Protein AF-W4LNG6-F1 (afdb_monomer)

Solvent-accessible surface area (backbone atoms only — not comparable to full-atom values): 10480 Å² total; per-residue (Å²): 110,56,65,60,63,52,48,55,53,49,52,54,49,52,47,46,39,54,61,43,66,57,41,62,47,84,51,98,88,55,72,52,72,64,41,63,57,77,80,73,71,91,45,81,68,42,77,86,55,70,45,80,42,70,82,59,57,67,56,32,28,49,32,14,48,74,69,34,26,38,38,34,38,50,83,82,55,97,46,66,74,58,42,53,47,44,17,35,50,29,19,47,76,60,67,46,79,82,68,71,51,79,44,78,61,64,52,73,44,78,30,93,47,43,69,57,21,49,62,69,45,38,60,62,47,35,49,48,43,50,52,54,32,62,74,47,45,63,39,69,73,74,56,81,30,87,79,52,74,66,48,39,57,49,44,58,54,45,66,74,50,39,48,68,57,31,35,76,71,68,34,29,42,66,14,20,72,66,60,40,50,66,72,72,109

Mean predicted aligned error: 4.74 Å

Nearest PDB structures (foldseek):
  7bip-assembly1_B  TM=8.474E-01  e=2.807E-12  Streptomyces bottropensis
  2i7g-assembly1_A  TM=8.219E-01  e=2.397E-08  Agrobacterium fabrum str. C58
  1xkj-assembly1_A  TM=7.428E-01  e=7.520E-06  Vibrio harveyi
  7e36-assembly1_B  TM=5.793E-01  e=1.289E-04  Nocardia tenerifensis
  1brl-assembly2_C  TM=7.333E-01  e=2.209E-03  Vibrio harveyi

Secondary structure (DSSP, 8-state):
--HHHHHHHHHHHHHHHHH-SSEEEE-SS-EEEEE--SSPPSSSS-PPPEEEESS-HHHHHHHHHTT-EEEE-GGG-S-HHHHHHHHHHHHHHTT-STT--EEE--EEEE-SSHHHHHHHHHHHHHHHHHHHHHHHHHHHTT---TTSTTHHHHHHHHHT--HHHHHHTTSEEEE-HHHHHHHH-

Structure (mmCIF, N/CA/C/O backbone):
data_AF-W4LNG6-F1
#
_entry.id   AF-W4LNG6-F1
#
loop_
_atom_site.group_PDB
_atom_site.id
_atom_site.type_symbol
_atom_site.label_atom_id
_atom_site.label_alt_id
_atom_site.label_comp_id
_atom_site.label_asym_id
_atom_site.label_entity_id
_atom_site.label_seq_id
_atom_site.pdbx_PDB_ins_code
_atom_site.Cartn_x
_atom_site.Cartn_y
_atom_site.Cartn_z
_atom_site.occupancy
_atom_site.B_iso_or_equiv
_atom_site.auth_seq_id
_atom_site.auth_comp_id
_atom_site.auth_asym_id
_atom_site.auth_atom_id
_atom_site.pdbx_PDB_model_num
ATOM 1 N N . ASP A 1 1 ? 6.362 13.449 12.323 1.00 64.88 1 ASP A N 1
ATOM 2 C CA . ASP A 1 1 ? 6.592 12.753 13.608 1.00 64.88 1 ASP A CA 1
ATOM 3 C C . ASP A 1 1 ? 5.334 12.292 14.343 1.00 64.88 1 ASP A C 1
ATOM 5 O O . ASP A 1 1 ? 5.451 11.509 15.274 1.00 64.88 1 ASP A O 1
ATOM 9 N N . GLU A 1 2 ? 4.123 12.709 13.943 1.00 87.25 2 GLU A N 1
ATOM 10 C CA . GLU A 1 2 ? 2.872 12.128 14.478 1.00 87.25 2 GLU A CA 1
ATOM 11 C C . GLU A 1 2 ? 2.119 11.270 13.450 1.00 87.25 2 GLU A C 1
ATOM 13 O O . GLU A 1 2 ? 1.011 10.817 13.726 1.00 87.25 2 GLU A O 1
ATOM 18 N N . SER A 1 3 ? 2.678 11.072 12.252 1.00 84.44 3 SER A N 1
ATOM 19 C CA . SER A 1 3 ? 1.945 10.492 11.119 1.00 84.44 3 SER A CA 1
ATOM 20 C C . SER A 1 3 ? 1.541 9.052 11.418 1.00 84.44 3 SER A C 1
ATOM 22 O O . SER A 1 3 ? 0.365 8.697 11.319 1.00 84.44 3 SER A O 1
ATOM 24 N N . ARG A 1 4 ? 2.496 8.244 11.896 1.00 84.94 4 ARG A N 1
ATOM 25 C CA . ARG A 1 4 ? 2.235 6.852 12.270 1.00 84.94 4 ARG A CA 1
ATOM 26 C C . ARG A 1 4 ? 1.276 6.749 13.452 1.00 84.94 4 ARG A C 1
ATOM 28 O O . ARG A 1 4 ? 0.324 5.982 13.390 1.00 84.94 4 ARG A O 1
ATOM 35 N N . ALA A 1 5 ? 1.491 7.543 14.499 1.00 90.38 5 ALA A N 1
ATOM 36 C CA . ALA A 1 5 ? 0.648 7.507 15.693 1.00 90.38 5 ALA A CA 1
ATOM 37 C C . ALA A 1 5 ? -0.812 7.893 15.379 1.00 90.38 5 ALA A C 1
ATOM 39 O O . ALA A 1 5 ? -1.740 7.245 15.859 1.00 90.38 5 ALA A O 1
ATOM 40 N N . ARG A 1 6 ? -1.023 8.904 14.523 1.00 94.06 6 ARG A N 1
ATOM 41 C CA . ARG A 1 6 ? -2.356 9.288 14.031 1.00 94.06 6 ARG A CA 1
ATOM 42 C C . ARG A 1 6 ? -2.988 8.193 13.182 1.00 94.06 6 ARG A C 1
ATOM 44 O O . ARG A 1 6 ? -4.180 7.939 13.324 1.00 94.06 6 ARG A O 1
ATOM 51 N N . PHE A 1 7 ? -2.206 7.541 12.322 1.00 92.19 7 PHE A N 1
ATOM 52 C CA . PHE A 1 7 ? -2.685 6.420 11.518 1.00 92.19 7 PHE A CA 1
ATOM 53 C C . PHE A 1 7 ? -3.122 5.238 12.393 1.00 92.19 7 PHE A C 1
ATOM 55 O O . PHE A 1 7 ? -4.222 4.726 12.209 1.00 92.19 7 PHE A O 1
ATOM 62 N N . GLU A 1 8 ? -2.300 4.833 13.364 1.00 91.38 8 GLU A N 1
ATOM 63 C CA . GLU A 1 8 ? -2.604 3.724 14.278 1.00 91.38 8 GLU A CA 1
ATOM 64 C C . GLU A 1 8 ? -3.878 4.002 15.096 1.00 91.38 8 GLU A C 1
ATOM 66 O O . GLU A 1 8 ? -4.791 3.172 15.121 1.00 91.38 8 GLU A O 1
ATOM 71 N N . GLU A 1 9 ? -3.989 5.192 15.697 1.00 96.19 9 GLU A N 1
ATOM 72 C CA . GLU A 1 9 ? -5.191 5.603 16.432 1.00 96.19 9 GLU A CA 1
ATOM 73 C C . GLU A 1 9 ? -6.428 5.650 15.526 1.00 96.19 9 GLU A C 1
ATOM 75 O O . GLU A 1 9 ? -7.470 5.082 15.861 1.00 96.19 9 GLU A O 1
ATOM 80 N N . GLY A 1 10 ? -6.305 6.275 14.353 1.00 96.56 10 GLY A N 1
ATOM 81 C CA . GLY A 1 10 ? -7.394 6.389 13.391 1.00 96.56 10 GLY A CA 1
ATOM 82 C C . GLY A 1 10 ? -7.890 5.025 12.915 1.00 96.56 10 GLY A C 1
ATOM 83 O O . GLY A 1 10 ? -9.094 4.789 12.879 1.00 96.56 10 GLY A O 1
ATOM 84 N N . MET A 1 11 ? -6.988 4.087 12.618 1.00 96.12 11 MET A N 1
ATOM 85 C CA . MET A 1 11 ? -7.356 2.729 12.206 1.00 96.12 11 MET A CA 1
ATOM 86 C C . MET A 1 11 ? -8.095 1.968 13.311 1.00 96.12 11 MET A C 1
ATOM 88 O O . MET A 1 11 ? -9.094 1.299 13.030 1.00 96.12 11 MET A O 1
ATOM 92 N N . ALA A 1 12 ? -7.656 2.094 14.567 1.00 95.62 12 ALA A N 1
ATOM 93 C CA . ALA A 1 12 ? -8.350 1.499 15.706 1.00 95.62 12 ALA A CA 1
ATOM 94 C C . ALA A 1 12 ? -9.753 2.103 15.899 1.00 95.62 12 ALA A C 1
ATOM 96 O O . ALA A 1 12 ? -10.720 1.377 16.133 1.00 95.62 12 ALA A O 1
ATOM 97 N N . GLN A 1 13 ? -9.897 3.418 15.735 1.00 97.69 13 GLN A N 1
ATOM 98 C CA . GLN A 1 13 ? -11.187 4.101 15.842 1.00 97.69 13 GLN A CA 1
ATOM 99 C C . GLN A 1 13 ? -12.137 3.771 14.689 1.00 97.69 13 GLN A C 1
ATOM 101 O O . GLN A 1 13 ? -13.314 3.499 14.926 1.00 97.69 13 GLN A O 1
ATOM 106 N N . VAL A 1 14 ? -11.642 3.722 13.450 1.00 97.38 14 VAL A N 1
ATOM 107 C CA . VAL A 1 14 ? -12.433 3.286 12.289 1.00 97.38 14 VAL A CA 1
ATOM 108 C C . VAL A 1 14 ? -12.894 1.844 12.481 1.00 97.38 14 VAL A C 1
ATOM 110 O O . VAL A 1 14 ? -14.049 1.533 12.200 1.00 97.38 14 VAL A O 1
ATOM 113 N N . ARG A 1 15 ? -12.042 0.964 13.024 1.00 96.88 15 ARG A N 1
ATOM 114 C CA . ARG A 1 15 ? -12.451 -0.394 13.401 1.00 96.88 15 ARG A CA 1
ATOM 115 C C . ARG A 1 15 ? -13.620 -0.377 14.386 1.00 96.88 15 ARG A C 1
ATOM 117 O O . ARG A 1 15 ? -14.625 -1.024 14.111 1.00 96.88 15 ARG A O 1
ATOM 124 N N . LEU A 1 16 ? -13.505 0.368 15.489 1.00 97.38 16 LEU A N 1
ATOM 125 C CA . LEU A 1 16 ? -14.568 0.486 16.497 1.00 97.38 16 LEU A CA 1
ATOM 126 C C . LEU A 1 16 ? -15.883 0.966 15.875 1.00 97.38 16 LEU A C 1
ATOM 128 O O . LEU A 1 16 ? -16.926 0.357 16.091 1.00 97.38 16 LEU A O 1
ATOM 132 N N . LEU A 1 17 ? -15.824 2.018 15.057 1.00 97.75 17 LEU A N 1
ATOM 133 C CA . LEU A 1 17 ? -16.993 2.593 14.391 1.00 97.75 17 LEU A CA 1
ATOM 134 C C . LEU A 1 17 ? -17.655 1.626 13.400 1.00 97.75 17 LEU A C 1
ATOM 136 O O . LEU A 1 17 ? -18.875 1.665 13.239 1.00 97.75 17 LEU A O 1
ATOM 140 N N . LEU A 1 18 ? -16.880 0.770 12.728 1.00 97.69 18 LEU A N 1
ATOM 141 C CA . LEU A 1 18 ? -17.406 -0.205 11.768 1.00 97.69 18 LEU A CA 1
ATOM 142 C C . LEU A 1 18 ? -17.920 -1.489 12.428 1.00 97.69 18 LEU A C 1
ATOM 144 O O . LEU A 1 18 ? -18.860 -2.082 11.910 1.00 97.69 18 LEU A O 1
ATOM 148 N N . GLU A 1 19 ? -17.333 -1.910 13.549 1.00 97.25 19 GLU A N 1
ATOM 149 C CA . GLU A 1 19 ? -17.695 -3.154 14.246 1.00 97.25 19 GLU A CA 1
ATOM 150 C C . GLU A 1 19 ? -18.780 -2.941 15.321 1.00 97.25 19 GLU A C 1
ATOM 152 O O . GLU A 1 19 ? -19.497 -3.882 15.650 1.00 97.25 19 GLU A O 1
ATOM 157 N N . GLY A 1 20 ? -18.933 -1.720 15.849 1.00 96.62 20 GLY A N 1
ATOM 158 C CA . GLY A 1 20 ? -19.849 -1.408 16.950 1.00 96.62 20 GLY A CA 1
ATOM 159 C C . GLY A 1 20 ? -20.788 -0.230 16.692 1.00 96.62 20 GLY A C 1
ATOM 160 O O . GLY A 1 20 ? -20.649 0.516 15.721 1.00 96.62 20 GLY A O 1
ATOM 161 N N . GLU A 1 21 ? -21.749 -0.072 17.597 1.00 97.06 21 GLU A N 1
ATOM 162 C CA . GLU A 1 21 ? -22.673 1.061 17.690 1.00 97.06 21 GLU A CA 1
ATOM 163 C C . GLU A 1 21 ? -22.467 1.756 19.036 1.00 97.06 21 GLU A C 1
ATOM 165 O O . GLU A 1 21 ? -22.009 1.122 19.990 1.00 97.06 21 GLU A O 1
ATOM 170 N N . ASN A 1 22 ? -22.814 3.042 19.121 1.00 97.94 22 ASN A N 1
ATOM 171 C CA . ASN A 1 22 ? -22.719 3.839 20.348 1.00 97.94 22 ASN A CA 1
ATOM 172 C C . ASN A 1 22 ? -21.312 3.797 20.965 1.00 97.94 22 ASN A C 1
ATOM 174 O O . ASN A 1 22 ? -21.132 3.751 22.181 1.00 97.94 22 ASN A O 1
ATOM 178 N N . VAL A 1 23 ? -20.294 3.773 20.105 1.00 98.12 23 VAL A N 1
ATOM 179 C CA . VAL A 1 23 ? -18.906 3.622 20.524 1.00 98.12 23 VAL A CA 1
ATOM 180 C C . VAL A 1 23 ? -18.346 4.951 21.016 1.00 98.12 23 VAL A C 1
ATOM 182 O O . VAL A 1 23 ? -18.641 6.022 20.484 1.00 98.12 23 VAL A O 1
ATOM 185 N N . THR A 1 24 ? -17.485 4.857 22.021 1.00 98.38 24 THR A N 1
ATOM 186 C CA . THR A 1 24 ? -16.724 5.973 22.584 1.00 98.38 24 THR A CA 1
ATOM 187 C C . THR A 1 24 ? -15.244 5.665 22.421 1.00 98.38 24 THR A C 1
ATOM 189 O O . THR A 1 24 ? -14.808 4.540 22.667 1.00 98.38 24 THR A O 1
ATOM 192 N N . SER A 1 25 ? -14.458 6.658 22.017 1.00 98.12 25 SER A N 1
ATOM 193 C CA . SER A 1 25 ? -13.003 6.557 21.972 1.00 98.12 25 SER A CA 1
ATOM 194 C C . SER A 1 25 ? -12.385 7.852 22.468 1.00 98.12 25 SER A C 1
ATOM 196 O O . SER A 1 25 ? -12.784 8.932 22.042 1.00 98.12 25 SER A O 1
ATOM 198 N N . GLN A 1 26 ? -11.406 7.734 23.362 1.00 97.88 26 GLN A N 1
ATOM 199 C CA . GLN A 1 26 ? -10.599 8.843 23.864 1.00 97.88 26 GLN A CA 1
ATOM 200 C C . GLN A 1 26 ? -9.156 8.627 23.415 1.00 97.88 26 GLN A C 1
ATOM 202 O O . GLN A 1 26 ? -8.343 8.040 24.129 1.00 97.88 26 GLN A O 1
ATOM 207 N N . GLY A 1 27 ? -8.875 9.019 22.177 1.00 96.25 27 GLY A N 1
ATOM 208 C CA . GLY A 1 27 ? -7.540 8.980 21.602 1.00 96.25 27 GLY A CA 1
ATOM 209 C C . GLY A 1 27 ? -6.719 10.219 21.961 1.00 96.25 27 GLY A C 1
ATOM 210 O O . GLY A 1 27 ? -7.245 11.235 22.417 1.00 96.25 27 GLY A O 1
ATOM 211 N N . ARG A 1 28 ? -5.412 10.148 21.714 1.00 97.06 28 ARG A N 1
ATOM 212 C CA . ARG A 1 28 ? -4.488 11.280 21.827 1.00 97.06 28 ARG A CA 1
ATOM 213 C C . ARG A 1 28 ? -4.816 12.374 20.808 1.00 97.06 28 ARG A C 1
ATOM 215 O O . ARG A 1 28 ? -4.588 13.547 21.097 1.00 97.06 28 ARG A O 1
ATOM 222 N N . PHE A 1 29 ? -5.291 12.007 19.619 1.00 97.00 29 PHE A N 1
ATOM 223 C CA . PHE A 1 29 ? -5.528 12.937 18.513 1.00 97.00 29 PHE A CA 1
ATOM 224 C C . PHE A 1 29 ? -7.012 13.206 18.270 1.00 97.00 29 PHE A C 1
ATOM 226 O O . PHE A 1 29 ? -7.376 14.322 17.895 1.00 97.00 29 PHE A O 1
ATOM 233 N N . HIS A 1 30 ? -7.862 12.204 18.483 1.00 96.81 30 HIS A N 1
ATOM 234 C CA . HIS A 1 30 ? -9.293 12.261 18.224 1.00 96.81 30 HIS A CA 1
ATOM 235 C C . HIS A 1 30 ? -10.080 11.654 19.384 1.00 96.81 30 HIS A C 1
ATOM 237 O O . HIS A 1 30 ? -9.759 10.577 19.882 1.00 96.81 30 HIS A O 1
ATOM 243 N N . THR A 1 31 ? -11.147 12.336 19.795 1.00 98.25 31 THR A N 1
ATOM 244 C CA . THR A 1 31 ? -12.070 11.864 20.831 1.00 98.25 31 THR A CA 1
ATOM 245 C C . THR A 1 31 ? -13.505 12.010 20.346 1.00 98.25 31 THR A C 1
ATOM 247 O O . THR A 1 31 ? -13.867 13.036 19.771 1.00 98.25 31 THR A O 1
ATOM 250 N N . PHE A 1 32 ? -14.320 10.989 20.590 1.00 97.94 32 PHE A N 1
ATOM 251 C CA . PHE A 1 32 ? -15.762 11.012 20.371 1.00 97.94 32 PHE A CA 1
ATOM 252 C C . PHE A 1 32 ? -16.468 10.151 21.417 1.00 97.94 32 PHE A C 1
ATOM 254 O O . PHE A 1 32 ? -15.892 9.198 21.943 1.00 97.94 32 PHE A O 1
ATOM 261 N N . GLU A 1 33 ? -17.726 10.473 21.695 1.00 98.38 33 GLU A N 1
ATOM 262 C CA . GLU A 1 33 ? -18.528 9.806 22.715 1.00 98.38 33 GLU A CA 1
ATOM 263 C C . GLU A 1 33 ? -19.882 9.394 22.145 1.00 98.38 33 GLU A C 1
ATOM 265 O O . GLU A 1 33 ? -20.558 10.200 21.506 1.00 98.38 33 GLU A O 1
ATOM 270 N N . ASN A 1 34 ? -20.267 8.140 22.394 1.00 98.19 34 ASN A N 1
ATOM 271 C CA . ASN A 1 34 ? -21.576 7.590 22.057 1.00 98.19 34 ASN A CA 1
ATOM 272 C C . ASN A 1 34 ? -21.964 7.794 20.576 1.00 98.19 34 ASN A C 1
ATOM 274 O O . ASN A 1 34 ? -23.066 8.242 20.254 1.00 98.19 34 ASN A O 1
ATOM 278 N N . VAL A 1 35 ? -21.037 7.488 19.662 1.00 98.12 35 VAL A N 1
ATOM 279 C CA . VAL A 1 35 ? -21.214 7.682 18.215 1.00 98.12 35 VAL A CA 1
ATOM 280 C C . VAL A 1 35 ? -21.539 6.366 17.515 1.00 98.12 35 VAL A C 1
ATOM 282 O O . VAL A 1 35 ? -20.903 5.340 17.748 1.00 98.12 35 VAL A O 1
ATOM 285 N N . THR A 1 36 ? -22.480 6.418 16.572 1.00 97.88 36 THR A N 1
ATOM 286 C CA . THR A 1 36 ? -22.745 5.338 15.613 1.00 97.88 36 THR A CA 1
ATOM 287 C C . THR A 1 36 ? -22.469 5.832 14.196 1.00 97.88 36 THR A C 1
ATOM 289 O O . THR A 1 36 ? -23.075 6.802 13.745 1.00 97.88 36 THR A O 1
ATOM 292 N N . SER A 1 37 ? -21.561 5.165 13.475 1.00 95.88 37 SER A N 1
ATOM 293 C CA . SER A 1 37 ? -21.312 5.460 12.057 1.00 95.88 37 SER A CA 1
ATOM 294 C C . SER A 1 37 ? -22.417 4.856 11.188 1.00 95.88 37 SER A C 1
ATOM 296 O O . S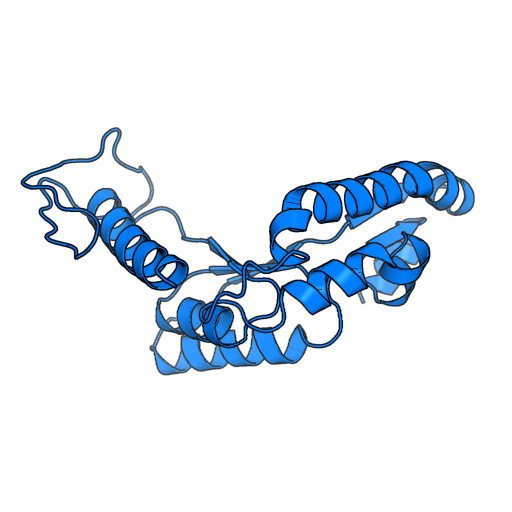ER A 1 37 ? -22.703 3.661 11.309 1.00 95.88 37 SER A O 1
ATOM 298 N N . LEU A 1 38 ? -23.037 5.677 10.332 1.00 96.25 38 LEU A N 1
ATOM 299 C CA . LEU A 1 38 ? -24.119 5.281 9.428 1.00 96.25 38 LEU A CA 1
ATOM 300 C C . LEU A 1 38 ? -23.798 5.645 7.965 1.00 96.25 38 LEU A C 1
ATOM 302 O O . LEU A 1 38 ? -23.186 6.689 7.727 1.00 96.25 38 LEU A O 1
ATOM 306 N N . PRO A 1 39 ? -24.254 4.836 6.986 1.00 95.31 39 PRO A N 1
ATOM 307 C CA . PRO A 1 39 ? -24.992 3.576 7.156 1.00 95.31 39 PRO A CA 1
ATOM 308 C C . PRO A 1 39 ? -24.115 2.443 7.715 1.00 95.31 39 PRO A C 1
ATOM 310 O O . PRO A 1 39 ? -22.891 2.478 7.601 1.00 95.31 39 PRO A O 1
ATOM 313 N N . ARG A 1 40 ? -24.741 1.426 8.325 1.00 96.19 40 ARG A N 1
ATOM 314 C CA . ARG A 1 40 ? -24.012 0.260 8.849 1.00 96.19 40 ARG A CA 1
ATOM 315 C C . ARG A 1 40 ? -23.453 -0.600 7.706 1.00 96.19 40 ARG A C 1
ATOM 317 O O . ARG A 1 40 ? -24.143 -0.775 6.697 1.00 96.19 40 ARG A O 1
ATOM 324 N N . PRO A 1 41 ? -22.237 -1.163 7.846 1.00 95.94 41 PRO A N 1
ATOM 325 C CA . PRO A 1 41 ? -21.709 -2.096 6.861 1.00 95.94 41 PRO A CA 1
ATOM 326 C C . PRO A 1 41 ? -22.550 -3.377 6.828 1.00 95.94 41 PRO A C 1
ATOM 328 O O . PRO A 1 41 ? -22.932 -3.913 7.864 1.00 95.94 41 PRO A O 1
ATOM 331 N N . THR A 1 42 ? -22.800 -3.905 5.629 1.00 96.44 42 THR A N 1
ATOM 332 C CA . THR A 1 42 ? -23.484 -5.198 5.455 1.00 96.44 42 THR A CA 1
ATOM 333 C C . THR A 1 42 ? -22.561 -6.393 5.704 1.00 96.44 42 THR A C 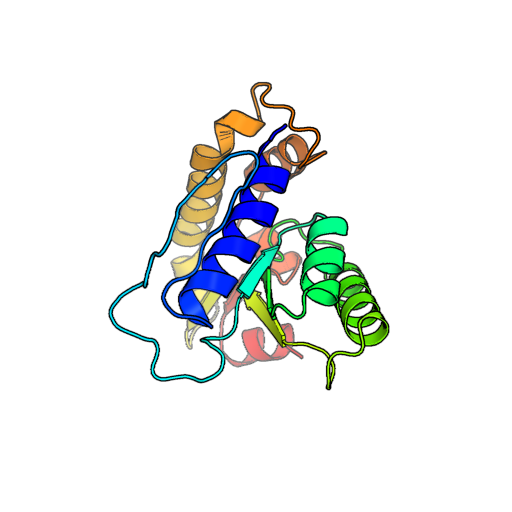1
ATOM 335 O O . THR A 1 42 ? -23.035 -7.498 5.954 1.00 96.44 42 THR A O 1
ATOM 338 N N . GLN A 1 43 ? -21.241 -6.191 5.632 1.00 96.62 43 GLN A N 1
ATOM 339 C CA . GLN A 1 43 ? -20.246 -7.227 5.884 1.00 96.62 43 GLN A CA 1
ATOM 340 C C . GLN A 1 43 ? -19.852 -7.258 7.366 1.00 96.62 43 GLN A C 1
ATOM 342 O O . GLN A 1 43 ? -19.423 -6.242 7.905 1.00 96.62 43 GLN A O 1
ATOM 347 N N . VAL A 1 44 ? -19.927 -8.441 7.983 1.00 94.06 44 VAL A N 1
ATOM 348 C CA . VAL A 1 44 ? -19.610 -8.684 9.401 1.00 94.06 44 VAL A CA 1
ATOM 349 C C . VAL A 1 44 ? -18.256 -9.408 9.528 1.00 94.06 44 VAL A C 1
ATOM 351 O O . VAL A 1 44 ? -17.988 -10.315 8.738 1.00 94.06 44 VAL A O 1
ATOM 354 N N . PRO A 1 45 ? -17.388 -9.044 10.495 1.00 93.88 45 PRO A N 1
ATOM 355 C CA . PRO A 1 45 ? -17.559 -7.942 11.452 1.00 93.88 45 PRO A CA 1
ATOM 356 C C . PRO A 1 45 ? -17.416 -6.554 10.811 1.00 93.88 45 PRO A C 1
ATOM 358 O O . PRO A 1 45 ? -17.945 -5.585 11.335 1.00 93.88 45 PRO A O 1
ATOM 361 N N . ARG A 1 46 ? -16.724 -6.467 9.671 1.00 95.88 46 ARG A N 1
ATOM 362 C CA . ARG A 1 46 ? -16.543 -5.255 8.860 1.00 95.88 46 ARG A CA 1
ATOM 363 C C . ARG A 1 46 ? -15.961 -5.622 7.486 1.00 95.88 46 ARG A C 1
ATOM 365 O O . ARG A 1 46 ? -15.497 -6.756 7.299 1.00 95.88 46 ARG A O 1
ATOM 372 N N . PRO A 1 47 ? -15.902 -4.681 6.527 1.0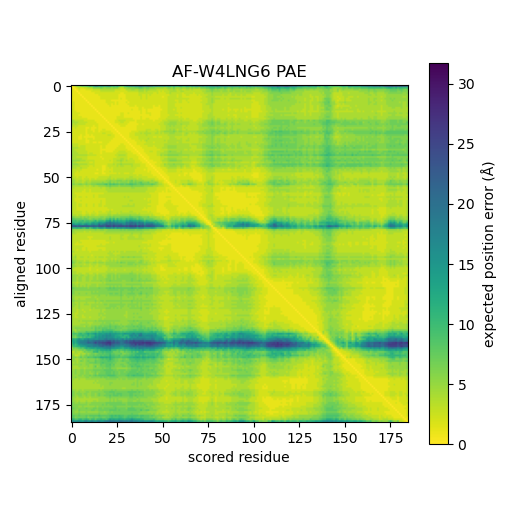0 96.06 47 PRO A N 1
ATOM 373 C CA . PRO A 1 47 ? -15.054 -4.818 5.347 1.00 96.06 47 PRO A CA 1
ATOM 374 C C . PRO A 1 47 ? -13.577 -5.076 5.716 1.00 96.06 47 PRO A C 1
ATOM 376 O O . PRO A 1 47 ? -13.103 -4.586 6.751 1.00 96.06 47 PRO A O 1
ATOM 379 N N . PRO A 1 48 ? -12.812 -5.824 4.895 1.00 94.75 48 PRO A N 1
ATOM 380 C CA . PRO A 1 48 ? -11.412 -6.103 5.185 1.00 94.75 48 PRO A CA 1
ATOM 381 C C . PRO A 1 48 ? -10.594 -4.823 5.033 1.00 94.75 48 PRO A C 1
ATOM 383 O O . PRO A 1 48 ? -10.758 -4.090 4.057 1.00 94.75 48 PRO A O 1
ATOM 386 N N . PHE A 1 49 ? -9.686 -4.575 5.969 1.00 96.88 49 PHE A N 1
ATOM 387 C CA . PHE A 1 49 ? -8.764 -3.451 5.851 1.00 96.88 49 PHE A CA 1
ATOM 388 C C . PHE A 1 49 ? -7.574 -3.812 4.981 1.00 96.88 49 PHE A C 1
ATOM 390 O O . PHE A 1 49 ? -7.047 -4.923 5.069 1.00 96.88 49 PHE A O 1
ATOM 397 N N . TRP A 1 50 ? -7.163 -2.839 4.174 1.00 96.25 50 TRP A N 1
ATOM 398 C CA . TRP A 1 50 ? -5.976 -2.880 3.338 1.00 96.25 50 TRP A CA 1
ATOM 399 C C . TRP A 1 50 ? -5.088 -1.703 3.707 1.00 96.25 50 TRP A C 1
ATOM 401 O O . TRP A 1 50 ? -5.540 -0.560 3.677 1.00 96.25 50 TRP A O 1
ATOM 411 N N . VAL A 1 51 ? -3.833 -1.985 4.038 1.00 94.50 51 VAL A N 1
ATOM 412 C CA . VAL A 1 51 ? -2.821 -0.960 4.292 1.00 94.50 51 VAL A CA 1
ATOM 413 C C . VAL A 1 51 ? -1.880 -0.912 3.098 1.00 94.50 51 VAL A C 1
ATOM 415 O O . VAL A 1 51 ? -1.347 -1.941 2.676 1.00 94.50 51 VAL A O 1
ATOM 418 N N . ALA A 1 52 ? -1.702 0.279 2.531 1.00 92.19 52 ALA A N 1
ATOM 419 C CA . ALA A 1 52 ? -0.698 0.505 1.505 1.00 92.19 52 ALA A CA 1
ATOM 420 C C . ALA A 1 52 ? 0.689 0.555 2.156 1.00 92.19 52 ALA A C 1
ATOM 422 O O . ALA A 1 52 ? 0.893 1.295 3.117 1.00 92.19 52 ALA A O 1
ATOM 423 N N . ALA A 1 53 ? 1.635 -0.221 1.634 1.00 89.25 53 ALA A N 1
ATOM 424 C CA . ALA A 1 53 ? 3.007 -0.242 2.122 1.00 89.25 53 ALA A CA 1
ATOM 425 C C . ALA A 1 53 ? 3.988 -0.246 0.946 1.00 89.25 53 ALA A C 1
ATOM 427 O O . ALA A 1 53 ? 3.857 -1.027 0.002 1.00 89.25 53 ALA A O 1
ATOM 428 N N . LEU A 1 54 ? 4.972 0.652 1.002 1.00 85.81 54 LEU A N 1
ATOM 429 C CA . LEU A 1 54 ? 5.959 0.822 -0.062 1.00 85.81 54 LEU A CA 1
ATOM 430 C C . LEU A 1 54 ? 7.234 0.024 0.242 1.00 85.81 54 LEU A C 1
ATOM 432 O O . LEU A 1 54 ? 7.515 -0.966 -0.428 1.00 85.81 54 LEU A O 1
ATOM 436 N N . ALA A 1 55 ? 7.982 0.436 1.270 1.00 85.50 55 ALA A N 1
ATOM 437 C CA . ALA A 1 55 ? 9.310 -0.116 1.556 1.00 85.50 55 ALA A CA 1
ATOM 438 C C . ALA A 1 55 ? 9.639 -0.307 3.050 1.00 85.50 55 ALA A C 1
ATOM 440 O O . ALA A 1 55 ? 10.605 -0.996 3.363 1.00 85.50 55 ALA A O 1
ATOM 441 N N . THR A 1 56 ? 8.861 0.278 3.966 1.00 88.00 56 THR A N 1
ATOM 442 C CA . THR A 1 56 ? 9.146 0.300 5.413 1.00 88.00 56 THR A CA 1
ATOM 443 C C . THR A 1 56 ? 8.786 -1.038 6.079 1.00 88.00 56 THR A C 1
ATOM 445 O O . THR A 1 56 ? 7.593 -1.354 6.146 1.00 88.00 56 THR A O 1
ATOM 448 N N . PRO A 1 57 ? 9.751 -1.828 6.590 1.00 91.88 57 PRO A N 1
ATOM 449 C CA . PRO A 1 57 ? 9.490 -3.139 7.199 1.00 91.88 57 PRO A CA 1
ATOM 450 C C . PRO A 1 57 ? 8.457 -3.112 8.329 1.00 91.88 57 PRO A C 1
ATOM 452 O O . PRO A 1 57 ? 7.581 -3.973 8.387 1.00 91.88 57 PRO A O 1
ATOM 455 N N . GLU A 1 58 ? 8.499 -2.084 9.171 1.00 90.94 58 GLU A N 1
ATOM 456 C CA . GLU A 1 58 ? 7.598 -1.888 10.307 1.00 90.94 58 GLU A CA 1
ATOM 457 C C . GLU A 1 58 ? 6.137 -1.750 9.854 1.00 90.94 58 GLU A C 1
ATOM 459 O O . GLU A 1 58 ? 5.228 -2.187 10.557 1.00 90.94 58 GLU A O 1
ATOM 464 N N . SER A 1 59 ? 5.892 -1.196 8.657 1.00 91.12 59 SER A N 1
ATOM 465 C CA . SER A 1 59 ? 4.540 -1.114 8.083 1.00 91.12 59 SER A CA 1
ATOM 466 C C . SER A 1 59 ? 3.991 -2.500 7.728 1.00 91.12 59 SER A C 1
ATOM 468 O O . SER A 1 59 ? 2.820 -2.784 7.978 1.00 91.12 59 SER A O 1
ATOM 470 N N . PHE A 1 60 ? 4.836 -3.382 7.181 1.00 95.25 60 PHE A N 1
ATOM 471 C CA . PHE A 1 60 ? 4.467 -4.764 6.857 1.00 95.25 60 PHE A CA 1
ATOM 472 C C . PHE A 1 60 ? 4.278 -5.602 8.122 1.00 95.25 60 PHE A C 1
ATOM 474 O O . PHE A 1 60 ? 3.286 -6.319 8.237 1.00 95.25 60 PHE A O 1
ATOM 481 N N . GLU A 1 61 ? 5.198 -5.487 9.080 1.00 96.44 61 GLU A N 1
ATOM 482 C CA . GLU A 1 61 ? 5.114 -6.179 10.365 1.00 96.44 61 GLU A CA 1
ATOM 483 C C . GLU A 1 61 ? 3.825 -5.800 11.111 1.00 96.44 61 GLU A C 1
ATOM 485 O O . GLU A 1 61 ? 3.051 -6.673 11.506 1.00 96.44 61 GLU A O 1
ATOM 490 N N . ARG A 1 62 ? 3.535 -4.497 11.237 1.00 94.06 62 ARG A N 1
ATOM 491 C CA . ARG A 1 62 ? 2.319 -4.002 11.896 1.00 94.06 62 ARG A CA 1
ATOM 492 C C . ARG A 1 62 ? 1.056 -4.491 11.199 1.00 94.06 62 ARG A C 1
ATOM 494 O O . ARG A 1 62 ? 0.162 -4.994 11.871 1.00 94.06 62 ARG A O 1
ATOM 501 N N . ALA A 1 63 ? 0.984 -4.386 9.871 1.00 96.25 63 ALA A N 1
ATOM 502 C CA . ALA A 1 63 ? -0.178 -4.865 9.126 1.00 96.25 63 ALA A CA 1
ATOM 503 C C . ALA A 1 63 ? -0.422 -6.368 9.348 1.00 96.25 63 ALA A C 1
ATOM 505 O O . ALA A 1 63 ? -1.572 -6.789 9.465 1.00 96.25 63 ALA A O 1
ATOM 506 N N . GLY A 1 64 ? 0.649 -7.163 9.445 1.00 97.56 64 GLY A N 1
ATOM 507 C CA . GLY A 1 64 ? 0.573 -8.582 9.792 1.00 97.56 64 GLY A CA 1
ATOM 508 C C . GLY A 1 64 ? 0.021 -8.787 11.198 1.00 97.56 64 GLY A C 1
ATOM 509 O O . GLY A 1 64 ? -0.982 -9.478 11.370 1.00 97.56 64 GLY A O 1
ATOM 510 N N . ARG A 1 65 ? 0.625 -8.120 12.186 1.00 97.50 65 ARG A N 1
ATOM 511 C CA . ARG A 1 65 ? 0.233 -8.187 13.600 1.00 97.50 65 ARG A CA 1
ATOM 512 C C . ARG A 1 65 ? -1.233 -7.805 13.825 1.00 97.50 65 ARG A C 1
ATOM 514 O O . ARG A 1 65 ? -1.938 -8.482 14.570 1.00 97.50 65 ARG A O 1
ATOM 521 N N . ASP A 1 66 ? -1.712 -6.768 13.144 1.00 95.75 66 ASP A N 1
ATOM 522 C CA . ASP A 1 66 ? -3.071 -6.237 13.308 1.00 95.75 66 ASP A CA 1
ATOM 523 C C . ASP A 1 66 ? -4.132 -7.011 12.496 1.00 95.75 66 ASP A C 1
ATOM 525 O O . ASP A 1 66 ? -5.334 -6.759 12.627 1.00 95.75 66 ASP A O 1
ATOM 529 N N . GLY A 1 67 ? -3.712 -7.969 11.662 1.00 96.25 67 GLY A N 1
ATOM 530 C CA . GLY A 1 67 ? -4.613 -8.782 10.843 1.00 96.25 67 GLY A CA 1
ATOM 531 C C . GLY A 1 67 ? -5.176 -8.032 9.633 1.00 96.25 67 GLY A C 1
ATOM 532 O O . GLY A 1 67 ? -6.291 -8.309 9.179 1.00 96.25 67 GLY A O 1
ATOM 533 N N . TYR A 1 68 ? -4.435 -7.058 9.102 1.00 97.25 68 TYR A N 1
ATOM 534 C CA . TYR A 1 68 ? -4.814 -6.298 7.912 1.00 97.25 68 TYR A CA 1
ATOM 535 C C . TYR A 1 68 ? -4.206 -6.910 6.649 1.00 97.25 68 TYR A C 1
ATOM 537 O O . TYR A 1 68 ? -3.139 -7.521 6.666 1.00 97.25 68 TYR A O 1
ATOM 545 N N . ALA A 1 69 ? -4.898 -6.769 5.521 1.00 97.44 69 ALA A N 1
ATOM 546 C CA . ALA A 1 69 ? -4.320 -7.086 4.225 1.00 97.44 69 ALA A CA 1
ATOM 547 C C . ALA A 1 69 ? -3.320 -5.992 3.819 1.00 97.44 69 ALA A C 1
ATOM 549 O O . ALA A 1 69 ? -3.443 -4.841 4.242 1.00 97.44 69 ALA A O 1
ATOM 550 N N . VAL A 1 70 ? -2.348 -6.333 2.975 1.00 97.00 70 VAL A N 1
ATOM 551 C CA . VAL A 1 70 ? -1.346 -5.378 2.484 1.00 97.00 70 VAL A CA 1
ATOM 552 C C . VAL A 1 70 ? -1.501 -5.167 0.986 1.00 97.00 70 VAL A C 1
ATOM 554 O O . VAL A 1 70 ? -1.584 -6.127 0.219 1.00 97.00 70 VAL A O 1
ATOM 557 N N . MET A 1 71 ? -1.507 -3.902 0.571 1.00 95.50 71 MET A N 1
ATOM 558 C CA . MET A 1 71 ? -1.291 -3.494 -0.813 1.00 95.50 71 MET A CA 1
ATOM 559 C C . MET A 1 71 ? 0.148 -3.004 -0.947 1.00 95.50 71 MET A C 1
ATOM 561 O O . MET A 1 71 ? 0.498 -1.934 -0.454 1.00 95.50 71 MET A O 1
ATOM 565 N N . ALA A 1 72 ? 0.985 -3.801 -1.597 1.00 92.56 72 ALA A N 1
ATOM 566 C CA . ALA A 1 72 ? 2.395 -3.520 -1.753 1.00 92.56 72 ALA A CA 1
ATOM 567 C C . ALA A 1 72 ? 2.720 -2.983 -3.151 1.00 92.56 72 ALA A C 1
ATOM 569 O O . ALA A 1 72 ? 2.190 -3.450 -4.163 1.00 92.56 72 ALA A O 1
ATOM 570 N N . ILE A 1 73 ? 3.607 -1.991 -3.198 1.00 88.50 73 ILE A N 1
ATOM 571 C CA . ILE A 1 73 ? 3.940 -1.247 -4.416 1.00 88.50 73 ILE A CA 1
ATOM 572 C C . ILE A 1 73 ? 5.440 -1.443 -4.696 1.00 88.50 73 ILE A C 1
ATOM 574 O O . ILE A 1 73 ? 6.271 -0.881 -3.991 1.00 88.50 73 ILE A O 1
ATOM 578 N N . PRO A 1 74 ? 5.845 -2.232 -5.704 1.00 85.69 74 PRO A N 1
ATOM 579 C CA . PRO A 1 74 ? 7.246 -2.578 -5.940 1.00 85.69 74 PRO A CA 1
ATOM 580 C C . PRO A 1 74 ? 8.035 -1.497 -6.703 1.00 85.69 74 PRO A C 1
ATOM 582 O O . PRO A 1 74 ? 9.108 -1.792 -7.220 1.00 85.69 74 PRO A O 1
ATOM 585 N N . LEU A 1 75 ? 7.541 -0.253 -6.760 1.00 80.75 75 LEU A N 1
ATOM 586 C CA . LEU A 1 75 ? 8.149 0.852 -7.522 1.00 80.75 75 LEU A CA 1
ATOM 587 C C . LEU A 1 75 ? 9.585 1.176 -7.085 1.00 80.75 75 LEU A C 1
ATOM 589 O O . LEU A 1 75 ? 10.443 1.446 -7.922 1.00 80.75 75 LEU A O 1
ATOM 593 N N . ALA A 1 76 ? 9.856 1.107 -5.779 1.00 71.50 76 ALA A N 1
ATOM 594 C CA . ALA A 1 76 ? 11.189 1.333 -5.216 1.00 71.50 76 ALA A CA 1
ATOM 595 C C . ALA A 1 76 ? 12.149 0.139 -5.425 1.00 71.50 76 ALA A C 1
ATOM 597 O O . ALA A 1 76 ? 13.343 0.240 -5.148 1.00 71.50 76 ALA A O 1
ATOM 598 N N . GLY A 1 77 ? 11.640 -0.990 -5.931 1.00 70.50 77 GLY A N 1
ATOM 599 C CA . GLY A 1 77 ? 12.398 -2.210 -6.188 1.00 70.50 77 GLY A CA 1
ATOM 600 C C . GLY A 1 77 ? 12.899 -2.953 -4.939 1.00 70.50 77 GLY A C 1
ATOM 601 O O . GLY A 1 77 ? 12.757 -2.539 -3.792 1.00 70.50 77 GLY A O 1
ATOM 602 N N . GLY A 1 78 ? 13.501 -4.117 -5.186 1.00 66.44 78 GLY A N 1
ATOM 603 C CA . GLY A 1 78 ? 14.602 -4.636 -4.370 1.00 66.44 78 GLY A CA 1
ATOM 604 C C . GLY A 1 78 ? 14.322 -5.417 -3.084 1.00 66.44 78 GLY A C 1
ATOM 605 O O . GLY A 1 78 ? 15.253 -6.067 -2.629 1.00 66.44 78 GLY A O 1
ATOM 606 N N . ARG A 1 79 ? 13.125 -5.425 -2.474 1.00 82.12 79 ARG A N 1
ATOM 607 C CA . ARG A 1 79 ? 12.936 -6.121 -1.166 1.00 82.12 79 ARG A CA 1
ATOM 608 C C . ARG A 1 79 ? 11.583 -6.786 -0.934 1.00 82.12 79 ARG A C 1
ATOM 610 O O . ARG A 1 79 ? 11.315 -7.300 0.148 1.00 82.12 79 ARG A O 1
ATOM 617 N N . MET A 1 80 ? 10.719 -6.838 -1.944 1.00 89.50 80 MET A N 1
ATOM 618 C CA . MET A 1 80 ? 9.323 -7.226 -1.725 1.00 89.50 80 MET A CA 1
ATOM 619 C C . MET A 1 80 ? 9.145 -8.638 -1.146 1.00 89.50 80 MET A C 1
ATOM 621 O O . MET A 1 80 ? 8.293 -8.862 -0.291 1.00 89.50 80 MET A O 1
ATOM 625 N N . ARG A 1 81 ? 9.990 -9.594 -1.552 1.00 91.88 81 ARG A N 1
ATOM 626 C CA . ARG A 1 81 ? 9.986 -10.952 -0.986 1.00 91.88 81 ARG A CA 1
ATOM 627 C C . ARG A 1 81 ? 10.231 -10.948 0.525 1.00 91.88 81 ARG A C 1
ATOM 629 O O . ARG A 1 81 ? 9.563 -11.679 1.249 1.00 91.88 81 ARG A O 1
ATOM 636 N N . GLU A 1 82 ? 11.187 -10.145 0.978 1.00 94.06 82 GLU A N 1
ATOM 637 C CA . GLU A 1 82 ? 11.538 -10.005 2.391 1.00 94.06 82 GLU A CA 1
ATOM 638 C C . GLU A 1 82 ? 10.416 -9.304 3.165 1.00 94.06 82 GLU A C 1
ATOM 640 O O . GLU A 1 82 ? 9.993 -9.798 4.204 1.00 94.06 82 GLU A O 1
ATOM 645 N N . LEU A 1 83 ? 9.867 -8.216 2.623 1.00 94.94 83 LEU A N 1
ATOM 646 C CA . LEU A 1 83 ? 8.770 -7.468 3.244 1.00 94.94 83 LEU A CA 1
ATOM 647 C C . LEU A 1 83 ? 7.498 -8.323 3.387 1.00 94.94 83 LEU A C 1
ATOM 649 O O . LEU A 1 83 ? 6.864 -8.343 4.441 1.00 94.94 83 LEU A O 1
ATOM 653 N N . ILE A 1 84 ? 7.164 -9.118 2.364 1.00 96.06 84 ILE A N 1
ATOM 654 C CA . ILE A 1 84 ? 6.057 -10.085 2.424 1.00 96.06 84 ILE A CA 1
ATOM 655 C C . ILE A 1 84 ? 6.335 -11.189 3.451 1.00 96.06 84 ILE A C 1
ATOM 657 O O . ILE A 1 84 ? 5.399 -11.676 4.088 1.00 96.06 84 ILE A O 1
ATOM 661 N N . ARG A 1 85 ? 7.594 -11.616 3.613 1.00 97.56 85 ARG A N 1
ATOM 662 C CA . ARG A 1 85 ? 7.973 -12.582 4.653 1.00 97.56 85 ARG A CA 1
ATOM 663 C C . ARG A 1 85 ? 7.713 -11.995 6.043 1.00 97.56 85 ARG A C 1
ATOM 665 O O . ARG A 1 85 ? 7.002 -12.636 6.805 1.00 97.56 85 ARG A O 1
ATOM 672 N N . ILE A 1 86 ? 8.183 -10.776 6.310 1.00 97.75 86 ILE A N 1
ATOM 673 C CA . ILE A 1 86 ? 7.960 -10.057 7.578 1.00 97.75 86 ILE A CA 1
ATOM 674 C C . ILE A 1 86 ? 6.461 -9.943 7.887 1.00 97.75 86 ILE A C 1
ATOM 676 O O . ILE A 1 86 ? 6.022 -10.303 8.974 1.00 97.75 86 ILE A O 1
ATOM 680 N N . TYR A 1 87 ? 5.654 -9.526 6.905 1.00 98.31 87 TYR A N 1
ATOM 681 C CA . TYR A 1 87 ? 4.195 -9.474 7.041 1.00 98.31 87 TYR A CA 1
ATOM 682 C C . TYR A 1 87 ? 3.592 -10.827 7.447 1.00 98.31 87 TYR A C 1
ATOM 684 O O . TYR A 1 87 ? 2.763 -10.903 8.352 1.00 98.31 87 TYR A O 1
ATOM 692 N N . ARG A 1 88 ? 4.000 -11.908 6.773 1.00 98.38 88 ARG A N 1
ATOM 693 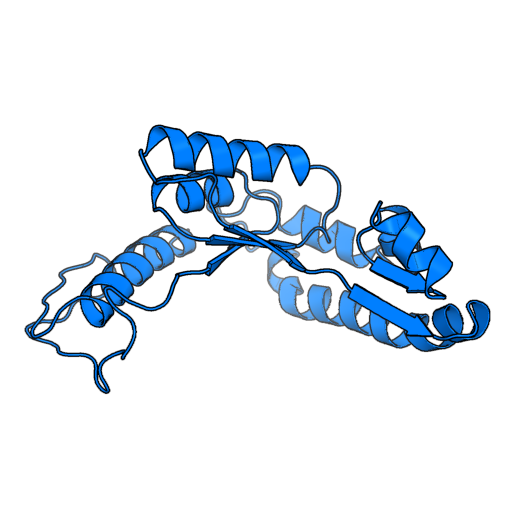C CA . ARG A 1 88 ? 3.457 -13.254 7.007 1.00 98.38 88 ARG A CA 1
ATOM 694 C C . ARG A 1 88 ? 3.898 -13.855 8.337 1.00 98.38 88 ARG A C 1
ATOM 696 O O . ARG A 1 88 ? 3.122 -14.604 8.921 1.00 98.38 88 ARG A O 1
ATOM 703 N N . GLU A 1 89 ? 5.111 -13.557 8.788 1.00 98.56 89 GLU A N 1
ATOM 704 C CA . GLU A 1 89 ? 5.606 -13.957 10.108 1.00 98.56 89 GLU A CA 1
ATOM 705 C C . GLU A 1 89 ? 4.801 -13.262 11.204 1.00 98.56 89 GLU A C 1
ATOM 707 O O . GLU A 1 89 ? 4.169 -13.946 12.003 1.00 98.56 89 GLU A O 1
ATOM 712 N N . ALA A 1 90 ? 4.681 -11.932 11.148 1.00 98.50 90 ALA A N 1
ATOM 713 C CA . ALA A 1 90 ? 3.886 -11.171 12.112 1.00 98.50 90 ALA A CA 1
ATOM 714 C C . ALA A 1 90 ? 2.398 -11.578 12.116 1.00 98.50 90 ALA A C 1
ATOM 716 O O . ALA A 1 90 ? 1.768 -11.634 13.171 1.00 98.50 90 ALA A O 1
ATOM 717 N N . TRP A 1 91 ? 1.836 -11.909 10.945 1.00 98.56 91 TRP A N 1
ATOM 718 C CA . TRP A 1 91 ? 0.481 -12.460 10.816 1.00 98.56 91 TRP A CA 1
ATOM 719 C C . TRP A 1 91 ? 0.318 -13.785 11.571 1.00 98.56 91 TRP A C 1
ATOM 721 O O . TRP A 1 91 ? -0.664 -13.975 12.289 1.00 98.56 91 TRP A O 1
ATOM 731 N N . ALA A 1 92 ? 1.273 -14.703 11.401 1.00 98.50 92 ALA A N 1
ATOM 732 C CA . ALA A 1 92 ? 1.243 -16.013 12.040 1.00 98.50 92 ALA A CA 1
ATOM 733 C C . ALA A 1 92 ? 1.484 -15.920 13.555 1.00 98.50 92 ALA A C 1
ATOM 735 O O . ALA A 1 92 ? 0.770 -16.561 14.322 1.00 98.50 92 ALA A O 1
ATOM 736 N N . GLU A 1 93 ? 2.442 -15.099 13.989 1.00 98.50 93 GLU A N 1
ATOM 737 C CA . GLU A 1 93 ? 2.755 -14.868 15.405 1.00 98.50 93 GLU A CA 1
ATOM 738 C C . GLU A 1 93 ? 1.578 -14.260 16.175 1.00 98.50 93 GLU A C 1
ATOM 740 O O . GLU A 1 93 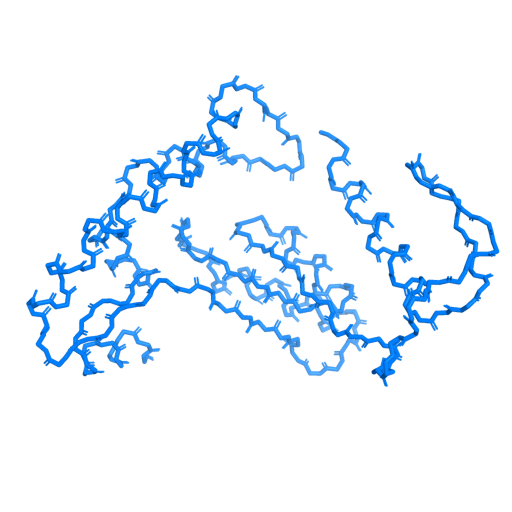? 1.342 -14.617 17.328 1.00 98.50 93 GLU A O 1
ATOM 745 N N . ALA A 1 94 ? 0.791 -13.396 15.529 1.00 98.25 94 ALA A N 1
ATOM 746 C CA . ALA A 1 94 ? -0.431 -12.835 16.102 1.00 98.25 94 ALA A CA 1
ATOM 747 C C . ALA A 1 94 ? -1.623 -13.818 16.116 1.00 98.25 94 ALA A C 1
ATOM 749 O O . ALA A 1 94 ? -2.691 -13.480 16.626 1.00 98.25 94 ALA A O 1
ATOM 750 N N . GLY A 1 95 ? -1.459 -15.033 15.578 1.00 98.19 95 GLY A N 1
A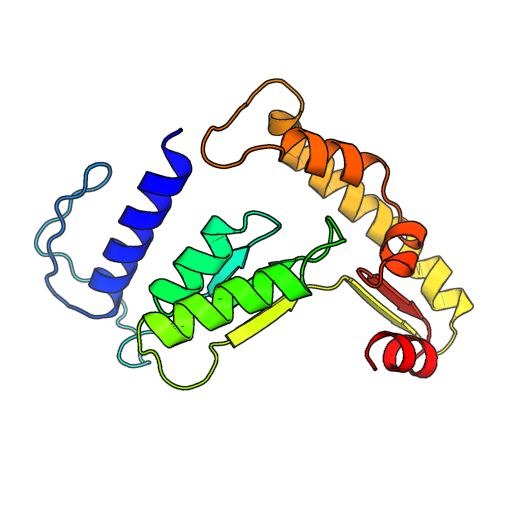TOM 751 C CA . GLY A 1 95 ? -2.474 -16.087 15.607 1.00 98.19 95 GLY A CA 1
ATOM 752 C C . GLY A 1 95 ? -3.596 -15.926 14.577 1.00 98.19 95 GLY A C 1
ATOM 753 O O . GLY A 1 95 ? -4.641 -16.567 14.707 1.00 98.19 95 GLY A O 1
ATOM 754 N N . HIS A 1 96 ? -3.410 -15.091 13.550 1.00 97.50 96 HIS A N 1
ATOM 755 C CA . HIS A 1 96 ? -4.418 -14.913 12.503 1.00 97.50 96 HIS A CA 1
ATOM 756 C C . HIS A 1 96 ? -4.482 -16.141 11.578 1.00 97.50 96 HIS A C 1
ATOM 758 O O . HIS A 1 96 ? -3.450 -16.716 11.224 1.00 97.50 96 HIS A O 1
ATOM 764 N N . PRO A 1 97 ? -5.674 -16.547 11.105 1.00 96.50 97 PRO A N 1
ATOM 765 C CA . PRO A 1 97 ? -5.810 -17.718 10.245 1.00 96.50 97 PRO A CA 1
ATOM 766 C C . PRO A 1 97 ? -5.153 -17.509 8.871 1.00 96.50 97 PRO A C 1
ATOM 768 O O . PRO A 1 97 ? -5.161 -16.415 8.303 1.00 96.50 97 PRO A O 1
ATOM 771 N N . GLY A 1 98 ? -4.626 -18.58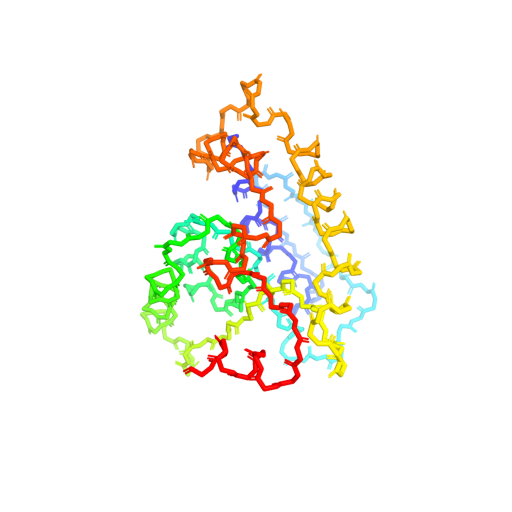5 8.285 1.00 97.00 98 GLY A N 1
ATOM 772 C CA . GLY A 1 98 ? -4.035 -18.553 6.946 1.00 97.00 98 GLY A CA 1
ATOM 773 C C . GLY A 1 98 ? -2.697 -17.808 6.893 1.00 97.00 98 GLY A C 1
ATOM 774 O O . GLY A 1 98 ? -1.843 -17.989 7.752 1.00 97.00 98 GLY A O 1
ATOM 775 N N . ARG A 1 99 ? -2.474 -17.028 5.827 1.00 97.19 99 ARG A N 1
ATOM 776 C CA . ARG A 1 99 ? -1.180 -16.367 5.539 1.00 97.19 99 ARG A CA 1
ATOM 777 C C . ARG A 1 99 ? -1.314 -14.873 5.228 1.00 97.19 99 ARG A C 1
ATOM 779 O O . ARG A 1 99 ? -0.440 -14.306 4.570 1.00 97.19 99 ARG A O 1
ATOM 786 N N . GLY A 1 100 ? -2.441 -14.276 5.604 1.00 96.62 100 GLY A N 1
ATOM 787 C CA . GLY A 1 100 ? -2.796 -12.921 5.202 1.00 96.62 100 GLY A CA 1
ATOM 788 C C . GLY A 1 100 ? -3.036 -12.768 3.699 1.00 96.62 100 GLY A C 1
ATOM 789 O O . GLY A 1 100 ? -2.863 -13.699 2.904 1.00 96.62 100 GLY A O 1
ATOM 790 N N . ARG A 1 101 ? -3.464 -11.571 3.296 1.00 97.75 101 ARG A N 1
ATOM 791 C CA . ARG A 1 101 ? -3.708 -11.219 1.890 1.00 97.75 101 ARG A CA 1
ATOM 792 C C . ARG A 1 101 ? -2.715 -10.156 1.461 1.00 97.75 101 ARG A C 1
ATOM 794 O O . ARG A 1 101 ? -2.588 -9.124 2.110 1.00 97.75 101 ARG A O 1
ATOM 801 N N . VAL A 1 102 ? -2.055 -10.413 0.338 1.00 96.50 102 VAL A N 1
ATOM 802 C CA . VAL A 1 102 ? -1.126 -9.476 -0.291 1.00 96.50 102 VAL A CA 1
ATOM 803 C C . VAL A 1 102 ? -1.634 -9.178 -1.692 1.00 96.50 102 VAL A C 1
ATOM 805 O O . VAL A 1 102 ? -1.870 -10.096 -2.476 1.00 96.50 102 VAL A O 1
ATOM 808 N N . MET A 1 103 ? -1.807 -7.897 -1.989 1.00 95.56 103 MET A N 1
ATOM 809 C CA . MET A 1 103 ? -2.011 -7.373 -3.332 1.00 95.56 103 MET A CA 1
ATOM 810 C C . MET A 1 103 ? -0.726 -6.680 -3.762 1.00 95.56 103 MET A C 1
ATOM 812 O O . MET A 1 103 ? -0.135 -5.945 -2.979 1.00 95.56 103 MET A O 1
ATOM 816 N N . MET A 1 104 ? -0.316 -6.904 -5.003 1.00 92.00 104 MET A N 1
ATOM 817 C CA . MET A 1 104 ? 0.808 -6.212 -5.619 1.00 92.00 104 MET A CA 1
ATOM 818 C C . MET A 1 104 ? 0.274 -5.266 -6.692 1.00 92.00 104 MET A C 1
ATOM 820 O O . MET A 1 104 ? -0.461 -5.707 -7.576 1.00 92.00 104 MET A O 1
ATOM 824 N N . ALA A 1 105 ? 0.622 -3.984 -6.612 1.00 90.94 105 ALA A N 1
ATOM 825 C CA . ALA A 1 105 ? 0.218 -2.991 -7.602 1.00 90.94 105 ALA A CA 1
ATOM 826 C C . ALA A 1 105 ? 1.332 -2.796 -8.640 1.00 90.94 105 ALA A C 1
ATOM 828 O O . ALA A 1 105 ? 2.389 -2.259 -8.316 1.00 90.94 105 ALA A O 1
ATOM 829 N N . PHE A 1 106 ? 1.091 -3.222 -9.880 1.00 90.31 106 PHE A N 1
ATOM 830 C CA . PHE A 1 106 ? 2.020 -3.067 -11.002 1.00 90.31 106 PHE A CA 1
ATOM 831 C C . PHE A 1 106 ? 1.437 -2.142 -12.066 1.00 90.31 106 PHE A C 1
ATOM 833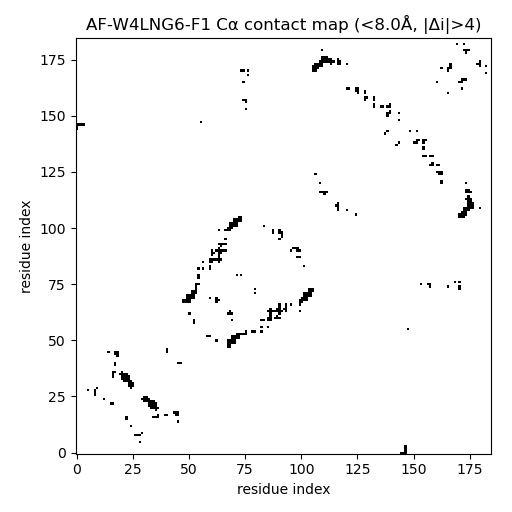 O O . PHE A 1 106 ? 0.224 -2.110 -12.279 1.00 90.31 106 PHE A O 1
ATOM 840 N N . HIS A 1 107 ? 2.312 -1.440 -12.785 1.00 92.94 107 HIS A N 1
ATOM 841 C CA . HIS A 1 107 ? 1.924 -0.827 -14.052 1.00 92.94 107 HIS A CA 1
ATOM 842 C C . HIS A 1 107 ? 1.818 -1.921 -15.105 1.00 92.94 107 HIS A C 1
ATOM 844 O O . HIS A 1 107 ? 2.738 -2.725 -15.229 1.00 92.94 107 HIS A O 1
ATOM 850 N N . MET A 1 108 ? 0.732 -1.953 -15.873 1.00 94.50 108 MET A N 1
ATOM 851 C CA . MET A 1 108 ? 0.566 -2.941 -16.933 1.00 94.50 108 MET A CA 1
ATOM 852 C C . MET A 1 108 ? -0.056 -2.317 -18.179 1.00 94.50 108 MET A C 1
ATOM 854 O O . MET A 1 108 ? -1.064 -1.620 -18.086 1.00 94.50 108 MET A O 1
ATOM 858 N N . PHE A 1 109 ? 0.516 -2.616 -19.344 1.00 97.50 109 PHE A N 1
ATOM 859 C CA . PHE A 1 109 ? -0.084 -2.317 -20.640 1.00 97.50 109 PHE A CA 1
ATOM 860 C C . PHE A 1 109 ? 0.152 -3.479 -21.605 1.00 97.50 109 PHE A C 1
ATOM 862 O O . PHE A 1 109 ? 1.291 -3.829 -21.906 1.00 97.50 109 PHE A O 1
ATOM 869 N N . CYS A 1 110 ? -0.936 -4.086 -22.078 1.00 97.62 110 CYS A N 1
ATOM 870 C CA . CYS A 1 110 ? -0.900 -5.245 -22.962 1.00 97.62 110 CYS A CA 1
ATOM 871 C C . CYS A 1 110 ? -1.448 -4.871 -24.338 1.00 97.62 110 CYS A C 1
ATOM 873 O O . CYS A 1 110 ? -2.536 -4.302 -24.436 1.00 97.62 110 CYS A O 1
ATOM 875 N N . HIS A 1 111 ? -0.715 -5.220 -25.392 1.00 98.38 111 HIS A N 1
ATOM 876 C CA . HIS A 1 111 ? -1.141 -5.025 -26.774 1.00 98.38 111 HIS A CA 1
ATOM 877 C C . HIS A 1 111 ? -0.678 -6.203 -27.639 1.00 98.38 111 HIS A C 1
ATOM 879 O O . HIS A 1 111 ? 0.368 -6.781 -27.378 1.00 98.38 111 HIS A O 1
ATOM 885 N N . SER A 1 112 ? -1.429 -6.583 -28.678 1.00 97.69 112 SER A N 1
ATOM 886 C CA . SER A 1 112 ? -1.083 -7.749 -29.513 1.00 97.69 112 SER A CA 1
ATOM 887 C C . SER A 1 112 ? 0.244 -7.596 -30.268 1.00 97.69 112 SER A C 1
ATOM 889 O O . SER A 1 112 ? 0.890 -8.589 -30.585 1.00 97.69 112 SER A O 1
ATOM 891 N N . ASP A 1 113 ? 0.642 -6.356 -30.547 1.00 98.00 113 ASP A N 1
ATOM 892 C CA . ASP A 1 113 ? 1.954 -5.986 -31.081 1.00 98.00 113 ASP A CA 1
ATOM 893 C C . ASP A 1 113 ? 2.830 -5.415 -29.958 1.00 98.00 113 ASP A C 1
ATOM 895 O O . ASP A 1 113 ? 2.495 -4.380 -29.369 1.00 98.00 113 ASP A O 1
ATOM 899 N N . ARG A 1 114 ? 3.957 -6.084 -29.689 1.00 97.00 114 ARG A N 1
ATOM 900 C CA . ARG A 1 114 ? 4.927 -5.714 -28.651 1.00 97.00 114 ARG A CA 1
ATOM 901 C C . ARG A 1 114 ? 5.565 -4.346 -28.885 1.00 97.00 114 ARG A C 1
ATOM 903 O O . ARG A 1 114 ? 5.760 -3.608 -27.923 1.00 97.00 114 ARG A O 1
ATOM 910 N N . SER A 1 115 ? 5.915 -4.010 -30.122 1.00 97.62 115 SER A N 1
ATOM 911 C CA . SER A 1 115 ? 6.557 -2.733 -30.443 1.00 97.62 115 SER A CA 1
ATOM 912 C C . SER A 1 115 ? 5.590 -1.578 -30.208 1.00 97.62 115 SER A C 1
ATOM 914 O O . SER A 1 115 ? 5.958 -0.603 -29.551 1.00 97.62 115 SER A O 1
ATOM 916 N N . LEU A 1 116 ? 4.332 -1.733 -30.634 1.00 98.06 116 LEU A N 1
ATOM 917 C CA . LEU A 1 116 ? 3.284 -0.749 -30.347 1.00 98.06 116 LEU A CA 1
ATOM 918 C C . LEU A 1 116 ? 2.991 -0.645 -28.845 1.00 98.06 116 LEU A C 1
ATOM 920 O O . LEU A 1 116 ? 2.799 0.460 -28.346 1.00 98.06 116 LEU A O 1
ATOM 924 N N . ALA A 1 117 ? 3.024 -1.761 -28.102 1.00 98.19 117 ALA A N 1
ATOM 925 C CA . ALA A 1 117 ? 2.867 -1.737 -26.645 1.00 98.19 117 ALA A CA 1
ATOM 926 C C . ALA A 1 117 ? 3.887 -0.798 -25.980 1.00 98.19 117 ALA A C 1
ATOM 928 O O . ALA A 1 117 ? 3.528 0.050 -25.163 1.00 98.19 117 ALA A O 1
ATOM 929 N N . LEU A 1 118 ? 5.159 -0.948 -26.362 1.00 97.69 118 LEU A N 1
ATOM 930 C CA . LEU A 1 118 ? 6.270 -0.156 -25.840 1.00 97.69 118 LEU A CA 1
ATOM 931 C C . LEU A 1 118 ? 6.159 1.316 -26.243 1.00 97.69 118 LEU A C 1
ATOM 933 O O . LEU A 1 118 ? 6.360 2.194 -25.407 1.00 97.69 118 LEU A O 1
ATOM 937 N N . GLU A 1 119 ? 5.832 1.597 -27.505 1.00 98.06 119 GLU A N 1
ATOM 938 C CA . GLU A 1 119 ? 5.676 2.966 -28.000 1.00 98.06 119 GLU A CA 1
ATOM 939 C C . GLU A 1 119 ? 4.549 3.704 -27.264 1.00 98.06 119 GLU A C 1
ATOM 941 O O . GLU A 1 119 ? 4.762 4.798 -26.739 1.00 98.06 119 GLU A O 1
ATOM 946 N N . MET A 1 120 ? 3.372 3.078 -27.165 1.00 98.19 120 MET A N 1
ATOM 947 C CA . MET A 1 120 ? 2.179 3.686 -26.574 1.00 98.19 120 MET A CA 1
ATOM 948 C C . MET A 1 120 ? 2.300 3.897 -25.062 1.00 98.19 120 MET A C 1
ATOM 950 O O . MET A 1 120 ? 1.784 4.885 -24.541 1.00 98.19 120 MET A O 1
ATOM 954 N N . ALA A 1 121 ? 2.955 2.981 -24.342 1.00 97.94 121 ALA A N 1
ATOM 955 C CA . ALA A 1 121 ? 3.042 3.043 -22.884 1.00 97.94 121 ALA A CA 1
ATOM 956 C C . ALA A 1 121 ? 4.152 3.973 -22.369 1.00 97.94 121 ALA A C 1
ATOM 958 O O . ALA A 1 121 ? 4.045 4.471 -21.245 1.00 97.94 121 ALA A O 1
ATOM 959 N N . ARG A 1 122 ? 5.197 4.226 -23.172 1.00 98.00 122 ARG A N 1
ATOM 960 C CA . ARG A 1 122 ? 6.405 4.946 -22.736 1.00 98.00 122 ARG A CA 1
ATOM 961 C C . ARG A 1 122 ? 6.102 6.319 -22.153 1.00 98.00 122 ARG A C 1
ATOM 963 O O . ARG A 1 122 ? 6.482 6.606 -21.020 1.00 98.00 122 ARG A O 1
ATOM 970 N N . GLU A 1 123 ? 5.450 7.182 -22.926 1.00 97.75 123 GLU A N 1
ATOM 971 C CA . GLU A 1 123 ? 5.198 8.559 -22.494 1.00 97.75 123 GLU A CA 1
ATOM 972 C C . GLU A 1 123 ? 4.210 8.629 -21.316 1.00 97.75 123 GLU A C 1
ATOM 974 O O . GLU A 1 123 ? 4.559 9.270 -20.320 1.00 97.75 123 GLU A O 1
ATOM 979 N N . PRO A 1 124 ? 3.058 7.925 -21.331 1.00 97.62 124 PRO A N 1
ATOM 980 C CA . PRO A 1 124 ? 2.133 7.937 -20.201 1.00 97.62 124 PRO A CA 1
ATOM 981 C C . PRO A 1 124 ? 2.751 7.436 -18.893 1.00 97.62 124 PRO A C 1
ATOM 983 O O . PRO A 1 124 ? 2.520 8.034 -17.839 1.00 97.62 124 PRO A O 1
ATOM 986 N N . LEU A 1 125 ? 3.555 6.370 -18.942 1.00 96.50 125 LEU A N 1
ATOM 987 C CA . LEU A 1 125 ? 4.168 5.801 -17.744 1.00 96.50 125 LEU A CA 1
ATOM 988 C C . LEU A 1 125 ? 5.289 6.702 -17.207 1.00 96.50 125 LEU A C 1
ATOM 990 O O . LEU A 1 125 ? 5.310 6.995 -16.012 1.00 96.50 125 LEU A O 1
ATOM 994 N N . ASN A 1 126 ? 6.149 7.247 -18.073 1.00 96.62 126 ASN A N 1
ATOM 995 C CA . ASN A 1 126 ? 7.161 8.228 -17.657 1.00 96.62 126 ASN A CA 1
ATOM 996 C C . ASN A 1 126 ? 6.517 9.495 -17.073 1.00 96.62 126 ASN A C 1
ATOM 998 O O . ASN A 1 126 ? 6.989 10.043 -16.075 1.00 96.62 126 ASN A O 1
ATOM 1002 N N . ARG A 1 127 ? 5.397 9.947 -17.652 1.00 96.50 127 ARG A N 1
ATOM 1003 C CA . ARG A 1 127 ? 4.621 11.067 -17.115 1.00 96.50 127 ARG A CA 1
ATOM 1004 C C . ARG A 1 127 ? 4.060 10.739 -15.733 1.00 96.50 127 ARG A C 1
ATOM 1006 O O . ARG A 1 127 ? 4.117 11.598 -14.857 1.00 96.50 127 ARG A O 1
ATOM 1013 N N . TYR A 1 128 ? 3.540 9.530 -15.520 1.00 94.94 128 TYR A N 1
ATOM 1014 C CA . TYR A 1 128 ? 3.072 9.090 -14.205 1.00 94.94 128 TYR A CA 1
ATOM 1015 C C . TYR A 1 128 ? 4.193 9.139 -13.160 1.00 94.94 128 TYR A C 1
ATOM 1017 O O . TYR A 1 128 ? 4.001 9.749 -1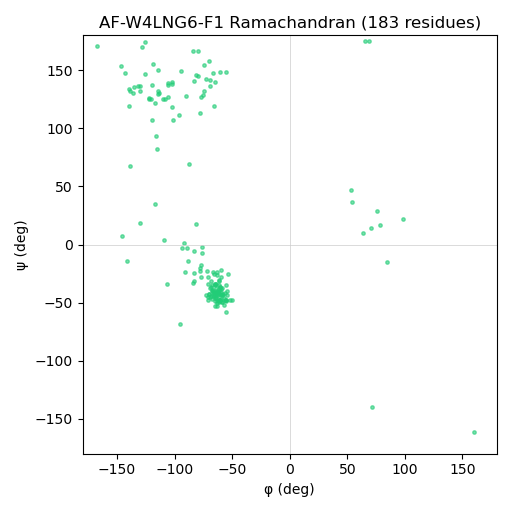2.109 1.00 94.94 128 TYR A O 1
ATOM 1025 N N . LEU A 1 129 ? 5.367 8.568 -13.462 1.00 93.19 129 LEU A N 1
ATOM 1026 C CA . LEU A 1 129 ? 6.520 8.574 -12.549 1.00 93.19 129 LEU A CA 1
ATOM 1027 C C . LEU A 1 129 ? 6.912 10.004 -12.166 1.00 93.19 129 LEU A C 1
ATOM 1029 O O . LEU A 1 129 ? 7.023 10.322 -10.983 1.00 93.19 129 LEU A O 1
ATOM 1033 N N . LYS A 1 130 ? 6.983 10.904 -13.152 1.00 92.94 130 LYS A N 1
ATOM 1034 C CA . LYS A 1 130 ? 7.252 12.323 -12.905 1.00 92.94 130 LYS A CA 1
ATOM 1035 C C . LYS A 1 130 ? 6.197 12.976 -12.008 1.00 92.94 130 LYS A C 1
ATOM 1037 O O . LYS A 1 130 ? 6.542 13.721 -11.099 1.00 92.94 130 LYS A O 1
ATOM 1042 N N . ARG A 1 131 ? 4.906 12.697 -12.221 1.00 93.44 131 ARG A N 1
ATOM 1043 C CA . ARG A 1 131 ? 3.825 13.249 -11.380 1.00 93.44 131 ARG A CA 1
ATOM 1044 C C . ARG A 1 131 ? 3.844 12.709 -9.956 1.00 93.44 131 ARG A C 1
ATOM 1046 O O . ARG A 1 131 ? 3.528 13.456 -9.032 1.00 93.44 131 ARG A O 1
ATOM 1053 N N . LEU A 1 132 ? 4.220 11.446 -9.779 1.00 89.31 132 LEU A N 1
ATOM 1054 C CA . LEU A 1 132 ? 4.415 10.854 -8.461 1.00 89.31 132 LEU A CA 1
ATOM 1055 C C . LEU A 1 132 ? 5.526 11.592 -7.700 1.00 89.31 132 LEU A C 1
ATOM 1057 O O . LEU A 1 132 ? 5.315 12.001 -6.559 1.00 89.31 132 LEU A O 1
ATOM 1061 N N . VAL A 1 133 ? 6.667 11.825 -8.353 1.00 89.00 133 VAL A N 1
ATOM 1062 C CA . VAL A 1 133 ? 7.795 12.574 -7.779 1.00 89.00 133 VAL A CA 1
ATOM 1063 C C . VAL A 1 133 ? 7.413 14.029 -7.500 1.00 89.00 133 VAL A C 1
ATOM 1065 O O . VAL A 1 133 ? 7.637 14.507 -6.390 1.00 89.00 133 VAL A O 1
ATOM 1068 N N . ASP A 1 134 ? 6.748 14.711 -8.441 1.00 89.06 134 ASP A N 1
ATOM 1069 C CA . ASP A 1 134 ? 6.247 16.082 -8.258 1.00 89.06 134 ASP A CA 1
ATOM 1070 C C . ASP A 1 134 ? 5.359 16.193 -7.002 1.00 89.06 134 ASP A C 1
ATOM 1072 O O . ASP A 1 134 ? 5.486 17.140 -6.222 1.00 89.06 134 ASP A O 1
ATOM 1076 N N . GLY A 1 135 ? 4.459 15.225 -6.786 1.00 86.56 135 GLY A N 1
ATOM 1077 C CA . GLY A 1 135 ? 3.577 15.177 -5.615 1.00 86.56 135 GLY A CA 1
ATOM 1078 C C . GLY A 1 135 ? 4.325 14.900 -4.308 1.00 86.56 135 GLY A C 1
ATOM 1079 O O . GLY A 1 135 ? 3.963 15.420 -3.249 1.00 86.56 135 GLY A O 1
ATOM 1080 N N . ALA A 1 136 ? 5.413 14.138 -4.386 1.00 82.81 136 ALA A N 1
ATOM 1081 C CA . ALA A 1 136 ? 6.259 13.788 -3.255 1.00 82.81 136 ALA A CA 1
ATOM 1082 C C . ALA A 1 136 ? 7.436 14.757 -3.031 1.00 82.81 136 ALA A C 1
ATOM 1084 O O . ALA A 1 136 ? 8.188 14.581 -2.077 1.00 82.81 136 ALA A O 1
ATOM 1085 N N . ARG A 1 137 ? 7.580 15.823 -3.833 1.00 77.62 137 ARG A N 1
ATOM 1086 C CA . ARG A 1 137 ? 8.720 16.764 -3.782 1.00 77.62 137 ARG A CA 1
ATOM 1087 C C . ARG A 1 137 ? 9.003 17.376 -2.407 1.00 77.62 137 ARG A C 1
ATOM 1089 O O . ARG A 1 137 ? 10.122 17.782 -2.129 1.00 77.62 137 ARG A O 1
ATOM 1096 N N . HIS A 1 138 ? 7.996 17.461 -1.539 1.00 73.62 138 HIS A N 1
ATOM 1097 C CA . HIS A 1 138 ? 8.153 17.986 -0.181 1.00 73.62 138 HIS A CA 1
ATOM 1098 C C . HIS A 1 138 ? 9.047 17.095 0.700 1.00 73.62 138 HIS A C 1
ATOM 1100 O O . HIS A 1 138 ? 9.704 17.605 1.607 1.00 73.62 138 HIS A O 1
ATOM 1106 N N . TRP A 1 139 ? 9.142 15.797 0.391 1.00 67.50 139 TRP A N 1
ATOM 1107 C CA . TRP A 1 139 ? 10.088 14.871 1.018 1.00 67.50 139 TRP A CA 1
ATOM 1108 C C . TRP A 1 139 ? 11.541 15.136 0.597 1.00 67.50 139 TRP A C 1
ATOM 1110 O O . TRP A 1 139 ? 12.444 14.913 1.390 1.00 67.50 139 TRP A O 1
ATOM 1120 N N . LEU A 1 140 ? 11.783 15.682 -0.604 1.00 65.56 140 LEU A N 1
ATOM 1121 C CA . LEU A 1 140 ? 13.134 15.999 -1.103 1.00 65.56 140 LEU A CA 1
ATOM 1122 C C . LEU A 1 140 ? 13.739 17.272 -0.491 1.00 65.56 140 LEU A C 1
ATOM 1124 O O . LEU A 1 140 ? 14.942 17.498 -0.594 1.00 65.56 140 LEU A O 1
ATOM 1128 N N . HIS A 1 141 ? 12.916 18.132 0.112 1.00 62.72 141 HIS A N 1
ATOM 1129 C CA . HIS A 1 141 ? 13.324 19.464 0.573 1.00 62.72 141 HIS A CA 1
ATOM 1130 C C . HIS A 1 141 ? 13.220 19.641 2.095 1.00 62.72 141 HIS A C 1
ATOM 1132 O O . HIS A 1 141 ? 12.935 20.738 2.571 1.00 62.72 141 HIS A O 1
ATOM 1138 N N . GLY A 1 142 ? 13.491 18.576 2.858 1.00 54.56 142 GLY A N 1
ATOM 1139 C CA . GLY A 1 142 ? 13.739 18.675 4.302 1.00 54.56 142 GLY A CA 1
ATOM 1140 C C . GLY A 1 142 ? 12.552 18.354 5.209 1.00 54.56 142 GLY A C 1
ATOM 1141 O O . GLY A 1 142 ? 12.551 18.764 6.367 1.00 54.56 142 GLY A O 1
ATOM 1142 N N . THR A 1 143 ? 11.553 17.611 4.723 1.00 59.03 143 THR A N 1
ATOM 1143 C CA . THR A 1 143 ? 10.566 16.983 5.616 1.00 59.03 143 THR A CA 1
ATOM 1144 C C . THR A 1 143 ? 11.095 15.615 6.054 1.00 59.03 143 THR A C 1
ATOM 1146 O O . THR A 1 143 ? 10.587 14.582 5.626 1.00 59.03 143 THR A O 1
ATOM 1149 N N . ASP A 1 144 ? 12.150 15.599 6.871 1.00 60.94 144 ASP A N 1
ATOM 1150 C CA . ASP A 1 144 ? 12.601 14.363 7.514 1.00 60.94 144 ASP A CA 1
ATOM 1151 C C . ASP A 1 144 ? 11.518 13.913 8.494 1.00 60.94 144 ASP A C 1
ATOM 1153 O O . ASP A 1 144 ? 11.158 14.637 9.423 1.00 60.94 144 ASP A O 1
ATOM 1157 N N . SER A 1 145 ? 10.957 12.724 8.274 1.00 70.50 145 SER A N 1
ATOM 1158 C CA . SER A 1 145 ? 10.050 12.112 9.237 1.00 70.50 145 SER A CA 1
ATOM 1159 C C . SER A 1 145 ? 10.731 10.931 9.898 1.00 70.50 145 SER A C 1
ATOM 1161 O O . SER A 1 145 ? 11.103 9.973 9.224 1.00 70.50 145 SER A O 1
ATOM 1163 N N . ALA A 1 146 ? 10.772 10.940 11.231 1.00 75.50 146 ALA A N 1
ATOM 1164 C CA . ALA A 1 146 ? 11.229 9.781 11.997 1.00 75.50 146 ALA A CA 1
ATOM 1165 C C . ALA A 1 146 ? 10.375 8.519 11.740 1.00 75.50 146 ALA A C 1
ATOM 1167 O O . ALA A 1 146 ? 10.842 7.404 11.958 1.00 75.50 146 ALA A O 1
ATOM 1168 N N . ASP A 1 147 ? 9.135 8.686 11.260 1.00 76.50 147 ASP A N 1
ATOM 1169 C CA . ASP A 1 147 ? 8.229 7.583 10.919 1.00 76.50 147 ASP A CA 1
ATOM 1170 C C . ASP A 1 147 ? 8.560 6.930 9.559 1.00 76.50 147 ASP A C 1
ATOM 1172 O O . ASP A 1 147 ? 8.177 5.783 9.328 1.00 76.50 147 ASP A O 1
ATOM 1176 N N . TYR A 1 148 ? 9.250 7.644 8.660 1.00 77.75 148 TYR A N 1
ATOM 1177 C CA . TYR A 1 148 ? 9.507 7.224 7.277 1.00 77.75 148 TYR A CA 1
ATOM 1178 C C . TYR A 1 148 ? 10.946 7.557 6.852 1.00 77.75 148 TYR A C 1
ATOM 1180 O O . TYR A 1 148 ? 11.154 8.414 5.988 1.00 77.75 148 TYR A O 1
ATOM 1188 N N . PRO A 1 149 ? 11.951 6.892 7.450 1.00 75.69 149 PRO A N 1
ATOM 1189 C CA . PRO A 1 149 ? 13.343 7.102 7.073 1.00 75.69 149 PRO A CA 1
ATOM 1190 C C . PRO A 1 149 ? 13.578 6.738 5.601 1.00 75.69 149 PRO A C 1
ATOM 1192 O O . PRO A 1 149 ? 12.929 5.842 5.057 1.00 75.69 149 PRO A O 1
ATOM 1195 N N . ASP A 1 150 ? 14.523 7.436 4.968 1.00 82.06 150 ASP A N 1
ATOM 1196 C CA . ASP A 1 150 ? 14.991 7.213 3.592 1.00 82.06 150 ASP A CA 1
ATOM 1197 C C . ASP A 1 150 ? 13.944 7.433 2.479 1.00 82.06 150 ASP A C 1
ATOM 1199 O O . ASP A 1 150 ? 14.196 7.106 1.314 1.00 82.06 150 ASP A O 1
ATOM 1203 N N . TYR A 1 151 ? 12.768 7.995 2.788 1.00 80.31 151 TYR A N 1
ATOM 1204 C CA . TYR A 1 151 ? 11.772 8.318 1.758 1.00 80.31 151 TYR A CA 1
ATOM 1205 C C . TYR A 1 151 ? 12.270 9.389 0.788 1.00 80.31 151 TYR A C 1
ATOM 1207 O O . TYR A 1 151 ? 11.991 9.295 -0.402 1.00 80.31 151 TYR A O 1
ATOM 1215 N N . ASP A 1 152 ? 13.061 10.351 1.254 1.00 82.50 152 ASP A N 1
ATOM 1216 C CA . ASP A 1 152 ? 13.793 11.301 0.415 1.00 82.50 152 ASP A CA 1
ATOM 1217 C C . ASP A 1 152 ? 14.625 10.578 -0.662 1.00 82.50 152 ASP A C 1
ATOM 1219 O O . ASP A 1 152 ? 14.503 10.879 -1.850 1.00 82.50 152 ASP A O 1
ATOM 1223 N N . LYS A 1 153 ? 15.383 9.543 -0.277 1.00 84.25 153 LYS A N 1
ATOM 1224 C CA . LYS A 1 153 ? 16.190 8.722 -1.192 1.00 84.25 153 LYS A CA 1
ATOM 1225 C C . LYS A 1 153 ? 15.321 7.897 -2.130 1.00 84.25 153 LYS A C 1
ATOM 1227 O O . LYS A 1 153 ? 15.657 7.763 -3.304 1.00 84.25 153 LYS A O 1
ATOM 1232 N N . ILE A 1 154 ? 14.207 7.343 -1.643 1.00 84.38 154 ILE A N 1
ATOM 1233 C CA . ILE A 1 154 ? 13.253 6.607 -2.485 1.00 84.38 154 ILE A CA 1
ATOM 1234 C C . ILE A 1 154 ? 12.690 7.529 -3.570 1.00 84.38 154 ILE A C 1
ATOM 1236 O O . ILE A 1 154 ? 12.689 7.153 -4.740 1.00 84.38 154 ILE A O 1
ATOM 1240 N N . ILE A 1 155 ? 12.251 8.735 -3.204 1.00 85.50 155 ILE A N 1
ATOM 1241 C CA . ILE A 1 155 ? 11.714 9.707 -4.159 1.00 85.50 155 ILE A CA 1
ATOM 1242 C C . ILE A 1 155 ? 12.806 10.193 -5.122 1.00 85.50 155 ILE A C 1
ATOM 1244 O O . ILE A 1 155 ? 12.551 10.267 -6.321 1.00 85.50 155 ILE A O 1
ATOM 1248 N N . ALA A 1 156 ? 14.026 10.447 -4.640 1.00 85.94 156 ALA A N 1
ATOM 1249 C CA . ALA A 1 156 ? 15.151 10.847 -5.487 1.00 85.94 156 ALA A CA 1
ATOM 1250 C C . ALA A 1 156 ? 15.526 9.755 -6.503 1.00 85.94 156 ALA A C 1
ATOM 1252 O O . ALA A 1 156 ? 15.791 10.054 -7.664 1.00 85.94 156 ALA A O 1
ATOM 1253 N N . ASN A 1 157 ? 15.499 8.485 -6.089 1.00 87.06 157 ASN A N 1
ATOM 1254 C CA . ASN A 1 157 ? 15.712 7.359 -6.994 1.00 87.06 157 ASN A CA 1
ATOM 1255 C C . ASN A 1 157 ? 14.580 7.246 -8.021 1.00 87.06 157 ASN A C 1
ATOM 1257 O O . ASN A 1 157 ? 14.859 7.037 -9.197 1.00 87.06 157 ASN A O 1
ATOM 1261 N N . LEU A 1 158 ? 13.321 7.421 -7.599 1.00 87.69 158 LEU A N 1
ATOM 1262 C CA . LEU A 1 158 ? 12.159 7.392 -8.496 1.00 87.69 158 LEU A CA 1
ATOM 1263 C C . LEU A 1 158 ? 12.197 8.492 -9.566 1.00 87.69 158 LEU A C 1
ATOM 1265 O O . LEU A 1 158 ? 11.708 8.260 -10.666 1.00 87.69 158 LEU A O 1
ATOM 1269 N N . ASP A 1 159 ? 12.798 9.649 -9.281 1.00 89.62 159 ASP A N 1
ATOM 1270 C CA . ASP A 1 159 ? 12.983 10.735 -10.258 1.00 89.62 159 ASP A CA 1
ATOM 1271 C C . ASP A 1 159 ? 13.875 10.337 -11.444 1.00 89.62 159 ASP A C 1
ATOM 1273 O O . ASP A 1 159 ? 13.767 10.896 -12.533 1.00 89.62 159 ASP A O 1
ATOM 1277 N N . GLN A 1 160 ? 14.731 9.331 -11.253 1.00 90.38 160 GLN A N 1
ATOM 1278 C CA . GLN A 1 160 ? 15.608 8.796 -12.294 1.00 90.38 160 GLN A CA 1
ATOM 1279 C C . GLN A 1 160 ? 15.001 7.589 -13.028 1.00 90.38 160 GLN A C 1
ATOM 1281 O O . GLN A 1 160 ? 15.615 7.059 -13.955 1.00 90.38 160 GLN A O 1
ATOM 1286 N N . GLU A 1 161 ? 13.819 7.121 -12.619 1.00 93.25 161 GLU A N 1
ATOM 1287 C CA . GLU A 1 161 ? 13.182 5.950 -13.215 1.00 93.25 161 GLU A CA 1
ATOM 1288 C C . GLU A 1 161 ? 12.442 6.287 -14.512 1.00 93.25 161 GLU A C 1
ATOM 1290 O O . GLU A 1 161 ? 11.799 7.326 -14.661 1.00 93.25 161 GLU A O 1
ATOM 1295 N N . THR A 1 162 ? 12.464 5.335 -15.440 1.00 95.62 162 THR A N 1
ATOM 1296 C CA . THR A 1 162 ? 11.672 5.341 -16.669 1.00 95.62 162 THR A CA 1
ATOM 1297 C C . THR A 1 162 ? 10.858 4.054 -16.777 1.00 95.62 162 THR A C 1
ATOM 1299 O O . THR A 1 162 ? 11.023 3.112 -16.000 1.00 95.62 162 THR A O 1
ATOM 1302 N N . MET A 1 163 ? 9.990 3.970 -17.783 1.00 95.94 163 MET A N 1
ATOM 1303 C CA . MET A 1 163 ? 9.322 2.730 -18.161 1.00 95.94 163 MET A CA 1
ATOM 1304 C C . MET A 1 163 ? 10.326 1.592 -18.325 1.00 95.94 163 MET A C 1
ATOM 1306 O O . MET A 1 163 ? 10.122 0.518 -17.771 1.00 95.94 163 MET A O 1
ATOM 1310 N N . GLU A 1 164 ? 11.421 1.821 -19.045 1.00 95.69 164 GLU A N 1
ATOM 1311 C CA . GLU A 1 164 ? 12.438 0.807 -19.306 1.00 95.69 164 GLU A CA 1
ATOM 1312 C C . GLU A 1 164 ? 13.108 0.313 -18.020 1.00 95.69 164 GLU A C 1
ATOM 1314 O O . GLU A 1 164 ? 13.272 -0.896 -17.852 1.00 95.69 164 GLU A O 1
ATOM 1319 N N . THR A 1 165 ? 13.461 1.207 -17.090 1.00 94.81 165 THR A N 1
ATOM 1320 C CA . THR A 1 165 ? 14.084 0.795 -15.821 1.00 94.81 165 THR A CA 1
ATOM 1321 C C . THR A 1 165 ? 13.090 0.060 -14.921 1.00 94.81 165 THR A C 1
ATOM 1323 O O . THR A 1 165 ? 13.449 -0.945 -14.303 1.00 94.81 165 THR A O 1
ATOM 1326 N N . GLN A 1 166 ? 11.823 0.484 -14.901 1.00 93.81 166 GLN A N 1
ATOM 1327 C CA . GLN A 1 166 ? 10.754 -0.202 -14.171 1.00 93.81 166 GLN A CA 1
ATOM 1328 C C . GLN A 1 166 ? 10.451 -1.583 -14.764 1.00 93.81 166 GLN A C 1
ATOM 1330 O O . GLN A 1 166 ? 10.263 -2.545 -14.017 1.00 93.81 166 GLN A O 1
ATOM 1335 N N . MET A 1 167 ? 10.466 -1.719 -16.091 1.00 93.44 167 MET A N 1
ATOM 1336 C CA . MET A 1 167 ? 10.343 -3.009 -16.772 1.00 93.44 167 MET A CA 1
ATOM 1337 C C . MET A 1 167 ? 11.524 -3.927 -16.464 1.00 93.44 167 MET A C 1
ATOM 1339 O O . MET A 1 167 ? 11.317 -5.089 -16.126 1.00 93.44 167 MET A O 1
ATOM 1343 N N . ALA A 1 168 ? 12.756 -3.412 -16.505 1.00 91.38 168 ALA A N 1
ATOM 1344 C CA . ALA A 1 168 ? 13.958 -4.186 -16.189 1.00 91.38 168 ALA A CA 1
ATOM 1345 C C . ALA A 1 168 ? 13.947 -4.745 -14.753 1.00 91.38 168 ALA A C 1
ATOM 1347 O O . ALA A 1 168 ? 14.530 -5.795 -14.490 1.00 91.38 168 ALA A O 1
ATOM 1348 N N . LYS A 1 169 ? 13.257 -4.068 -13.828 1.00 88.81 169 LYS A N 1
ATOM 1349 C CA . LYS A 1 169 ? 13.065 -4.499 -12.433 1.00 88.81 169 LYS A CA 1
ATOM 1350 C C . LYS A 1 169 ? 11.821 -5.373 -12.220 1.00 88.81 169 LYS A C 1
ATOM 1352 O O . LYS A 1 169 ? 11.572 -5.795 -11.093 1.00 88.81 169 LYS A O 1
ATOM 1357 N N . GLY A 1 170 ? 11.021 -5.609 -13.262 1.00 88.88 170 GLY A N 1
ATOM 1358 C CA . GLY A 1 170 ? 9.743 -6.322 -13.175 1.00 88.88 170 GLY A CA 1
ATOM 1359 C C . GLY A 1 170 ? 8.624 -5.542 -12.469 1.00 88.88 170 GLY A C 1
ATOM 1360 O O . GLY A 1 170 ? 7.616 -6.135 -12.094 1.00 88.88 170 GLY A O 1
ATOM 1361 N N . ALA A 1 171 ? 8.786 -4.230 -12.270 1.00 89.31 171 ALA A N 1
ATOM 1362 C CA . ALA A 1 171 ? 7.813 -3.344 -11.622 1.00 89.31 171 ALA A CA 1
ATOM 1363 C C . ALA A 1 171 ? 6.790 -2.732 -12.607 1.00 89.31 171 ALA A C 1
ATOM 1365 O O . ALA A 1 171 ? 5.742 -2.227 -12.190 1.00 89.31 171 ALA A O 1
ATOM 1366 N N . ALA A 1 172 ? 7.067 -2.818 -13.912 1.00 93.88 172 ALA A N 1
ATOM 1367 C CA . ALA A 1 172 ? 6.138 -2.496 -14.990 1.00 93.88 172 ALA A CA 1
ATOM 1368 C C . ALA A 1 172 ? 6.084 -3.636 -16.016 1.00 93.88 172 ALA A C 1
ATOM 1370 O O . ALA A 1 172 ? 7.114 -4.175 -16.416 1.00 93.88 172 ALA A O 1
ATOM 1371 N N . TRP A 1 173 ? 4.881 -3.995 -16.454 1.00 95.25 173 TRP A N 1
ATOM 1372 C CA . TRP A 1 173 ? 4.614 -5.096 -17.377 1.00 95.25 173 TRP A CA 1
ATOM 1373 C C . TRP A 1 173 ? 4.025 -4.542 -18.672 1.00 95.25 173 TRP A C 1
ATOM 1375 O O . TRP A 1 173 ? 2.818 -4.329 -18.789 1.00 95.25 173 TRP A O 1
ATOM 1385 N N . VAL A 1 174 ? 4.888 -4.274 -19.647 1.00 97.12 174 VAL A N 1
ATOM 1386 C CA . VAL A 1 174 ? 4.491 -3.715 -20.943 1.00 97.12 174 VAL A CA 1
ATOM 1387 C C . VAL A 1 174 ? 4.931 -4.653 -22.054 1.00 97.12 174 VAL A C 1
ATOM 1389 O O . VAL A 1 174 ? 6.108 -5.000 -22.145 1.00 97.12 174 VAL A O 1
ATOM 1392 N N . GLY A 1 175 ? 4.001 -5.061 -22.911 1.00 97.69 175 GLY A N 1
ATOM 1393 C CA . GLY A 1 175 ? 4.323 -5.922 -24.042 1.00 97.69 175 GLY A CA 1
ATOM 1394 C C . GLY A 1 175 ? 3.119 -6.662 -24.600 1.00 97.69 175 GLY A C 1
ATOM 1395 O O . GLY A 1 175 ? 1.968 -6.295 -24.367 1.00 97.69 175 GLY A O 1
ATOM 1396 N N . ASP A 1 176 ? 3.412 -7.722 -25.343 1.00 97.69 176 ASP A N 1
ATOM 1397 C CA . ASP A 1 176 ? 2.415 -8.684 -25.797 1.00 97.69 176 ASP A CA 1
ATOM 1398 C C . ASP A 1 176 ? 2.037 -9.695 -24.695 1.00 97.69 176 ASP A C 1
ATOM 1400 O O . ASP A 1 176 ? 2.742 -9.806 -23.682 1.00 97.69 176 ASP A O 1
ATOM 1404 N N . PRO A 1 177 ? 0.937 -10.457 -24.869 1.00 97.31 177 PRO A N 1
ATOM 1405 C CA . PRO A 1 177 ? 0.492 -11.422 -23.868 1.00 97.31 177 PRO A CA 1
ATOM 1406 C C . PRO A 1 177 ? 1.543 -12.466 -23.467 1.00 97.31 177 PRO A C 1
ATOM 1408 O O . PRO A 1 177 ? 1.570 -12.870 -22.304 1.00 97.31 177 PRO A O 1
ATOM 1411 N N . ALA A 1 178 ? 2.398 -12.918 -24.394 1.00 96.00 178 ALA A N 1
ATOM 1412 C CA . ALA A 1 178 ? 3.437 -13.895 -24.080 1.00 96.00 178 ALA A CA 1
ATOM 1413 C C . ALA A 1 178 ? 4.535 -13.249 -23.230 1.00 96.00 178 ALA A C 1
ATOM 1415 O O . ALA A 1 178 ? 4.854 -13.767 -22.164 1.00 96.00 178 ALA A O 1
ATOM 1416 N N . SER A 1 179 ? 5.015 -12.071 -23.635 1.00 92.81 179 SER A N 1
ATOM 1417 C CA . SER A 1 179 ? 6.024 -11.311 -22.889 1.00 92.81 179 SER A CA 1
ATOM 1418 C C . SER A 1 179 ? 5.579 -10.983 -21.452 1.00 92.81 179 SER A C 1
ATOM 1420 O O . SER A 1 179 ? 6.362 -11.115 -20.510 1.00 92.81 179 SER A O 1
ATOM 1422 N N . ILE A 1 180 ? 4.314 -10.583 -21.259 1.00 95.12 180 ILE A N 1
ATOM 1423 C CA . ILE A 1 180 ? 3.768 -10.286 -19.922 1.00 95.12 180 ILE A CA 1
ATOM 1424 C C . ILE A 1 180 ? 3.654 -11.555 -19.077 1.00 95.12 180 ILE A C 1
ATOM 1426 O O . ILE A 1 180 ? 4.053 -11.545 -17.914 1.00 95.12 180 ILE A O 1
ATOM 1430 N N . ARG A 1 181 ? 3.153 -12.660 -19.641 1.00 94.12 181 ARG A N 1
ATOM 1431 C CA . ARG A 1 181 ? 3.070 -13.937 -18.917 1.00 94.12 181 ARG A CA 1
ATOM 1432 C C . ARG A 1 181 ? 4.450 -14.396 -18.449 1.00 94.12 181 ARG A C 1
ATOM 1434 O O . ARG A 1 181 ? 4.580 -14.808 -17.302 1.00 94.12 181 ARG A O 1
ATOM 1441 N N . ASP A 1 182 ? 5.457 -14.286 -19.308 1.00 91.44 182 ASP A N 1
ATOM 1442 C CA . ASP A 1 182 ? 6.824 -14.696 -18.987 1.00 91.44 182 ASP A CA 1
ATOM 1443 C C . ASP A 1 182 ? 7.452 -13.810 -17.890 1.00 91.44 182 ASP A C 1
ATOM 1445 O O . ASP A 1 182 ? 8.333 -14.264 -17.171 1.00 91.44 182 ASP A O 1
ATOM 1449 N N . THR A 1 183 ? 6.969 -12.573 -17.710 1.00 87.56 183 THR A N 1
ATOM 1450 C CA . THR A 1 183 ? 7.386 -11.679 -16.608 1.00 87.56 183 THR A CA 1
ATOM 1451 C C . THR A 1 183 ? 6.740 -12.051 -15.265 1.00 87.56 183 THR A C 1
ATOM 1453 O O . THR A 1 183 ? 7.300 -11.764 -14.209 1.00 87.56 183 THR A O 1
ATOM 1456 N N . ILE A 1 184 ? 5.545 -12.650 -15.291 1.00 85.44 184 ILE A N 1
ATOM 1457 C CA . ILE A 1 184 ? 4.775 -13.016 -14.088 1.00 85.44 184 ILE A CA 1
ATOM 1458 C C . ILE A 1 184 ? 5.213 -14.372 -13.515 1.00 85.44 184 ILE A C 1
ATOM 1460 O O . ILE A 1 184 ? 5.110 -14.571 -12.302 1.00 85.44 184 ILE A O 1
ATOM 1464 N N . ALA A 1 185 ? 5.617 -15.297 -14.391 1.00 75.56 185 ALA A N 1
ATOM 1465 C CA . ALA A 1 185 ? 6.006 -16.667 -14.050 1.00 75.56 185 ALA A CA 1
ATOM 1466 C C . ALA A 1 185 ? 7.253 -16.725 -13.151 1.00 75.56 185 ALA A C 1
ATOM 1468 O O . ALA A 1 185 ? 7.228 -17.535 -12.194 1.00 75.56 185 ALA A O 1
#

Sequence (185 aa):
DESRARFEEGMAQVRLLLEGENVTSQGRFHTFENVTSLPRPTQVPRPPFWVAALATPESFERAGRDGYAVMAIPLAGGRMRELIRIYREAWAEAGHPGRGRVMMAFHMFCHSDRSLALEMAREPLNRYLKRLVDGARHWLHGTDSADYPDYDKIIANLDQETMETQMAKGAAWVGDPASIRDTIA

InterPro domains:
  IPR011251 Luciferase-like domain [PF00296] (1-184)
  IPR036661 Luciferase-like domain superfamily [G3DSA:3.20.20.30] (1-185)
  IPR036661 Luciferase-like domain superfamily [SSF51679] (1-184)
  IPR050766 Bacterial Luciferase Oxidoreductase [PTHR30137] (3-184)

Foldseek 3Di:
DCPVVCVVQVVVVVLCQQQDALDFDDGPVDTDGGHHDPDHAPDPSGPAAEDEDEDDLVSLLVCLLVQHAYEYQCLLFDCVVVSLVNNQVSNVVNPHPDRHHYHYDAAEFADQAFVVQCVVVFPVQQVVLVVVLVVVVVLLVDPDDPVDPCVNVSSVVSPVDTLVNCVVRLRYQTGYPVSNVVSVD

pLDDT: mean 91.7, std 8.77, range [54.56, 98.56]

Organism: NCBI:txid1429439

Radius of gyration: 19.75 Å; Cα contacts (8 Å, |Δi|>4): 254; chains: 1; bounding box: 41×38×55 Å